Protein AF-A0AAD3CJ55-F1 (afdb_monomer_lite)

InterPro domains:
  IPR002048 EF-hand domain [PF13499] (138-198)
  IPR002048 EF-hand domain [PS50222] (133-168)
  IPR002048 EF-hand domain [PS50222] (170-205)
  IPR002048 EF-hand domain [SM00054] (137-165)
  IPR002048 EF-hand domain [SM00054] (174-202)
  IPR011992 EF-hand domain pair [SSF47473] (48-206)
  IPR018247 EF-Hand 1, calcium-binding site [PS00018] (146-158)
  IPR018247 EF-Hand 1, calcium-binding site [PS00018] (183-195)

pLDDT: mean 71.67, std 19.34, range [27.25, 95.44]

Sequence (280 aa):
MERRRQKRTFRLPPILKNLNLRQSYKFPKKSEAQNSKQHYLEQTSRSEKLRHVIETFGLTDKQVERFHKSFFRCQNQENRTEYSDCITITSIFKAIDEIPSKITIQMLLKSKTGDCICFDEFVVMILSFCLMSKVEILKEAFDYCDEDGSGFIDENEFKVLLHTVNQVPLFPRNFTNALQIADENGDGVIDFDEFKALHRRFPIMLFPIFLLQEKLQAFTLGEQSWVEIGERVERGRTRWRYTQLHGMNPPSQKKLIRRVTKLPRLADHDKVRAIRQGRI

Organism: NCBI:txid426638

Structure (mmCIF, N/CA/C/O backbone):
data_AF-A0AAD3CJ55-F1
#
_entry.id   AF-A0AAD3CJ55-F1
#
loop_
_atom_site.group_PDB
_atom_site.id
_atom_site.type_symbol
_atom_site.label_atom_id
_atom_site.label_alt_id
_atom_site.label_comp_id
_atom_site.label_asym_id
_atom_site.label_entity_id
_atom_site.label_seq_id
_atom_site.pdbx_PDB_ins_code
_atom_site.Cartn_x
_atom_site.Cartn_y
_atom_site.Cartn_z
_atom_site.occupancy
_atom_site.B_iso_or_equiv
_atom_site.auth_seq_id
_atom_site.auth_comp_id
_atom_site.auth_asym_id
_atom_site.auth_atom_id
_atom_site.pdbx_PDB_model_num
ATOM 1 N N . MET A 1 1 ? 2.236 -26.004 27.436 1.00 36.19 1 MET A N 1
ATOM 2 C CA . MET A 1 1 ? 1.409 -25.980 26.208 1.00 36.19 1 MET A CA 1
ATOM 3 C C . MET A 1 1 ? 1.892 -24.835 25.327 1.00 36.19 1 MET A C 1
ATOM 5 O O . MET A 1 1 ? 1.440 -23.707 25.477 1.00 36.19 1 MET A O 1
ATOM 9 N N . GLU A 1 2 ? 2.874 -25.118 24.470 1.00 29.52 2 GLU A N 1
ATOM 10 C CA . GLU A 1 2 ? 3.483 -24.165 23.533 1.00 29.52 2 GLU A CA 1
ATOM 11 C C . GLU A 1 2 ? 2.453 -23.718 22.479 1.00 29.52 2 GLU A C 1
ATOM 13 O O . GLU A 1 2 ? 2.089 -24.482 21.579 1.00 29.52 2 GLU A O 1
ATOM 18 N N . ARG A 1 3 ? 1.958 -22.477 22.563 1.00 32.38 3 ARG A N 1
ATOM 19 C CA . ARG A 1 3 ? 1.135 -21.888 21.497 1.00 32.38 3 ARG A CA 1
ATOM 20 C C . ARG A 1 3 ? 2.047 -21.525 20.327 1.00 32.38 3 ARG A C 1
ATOM 22 O O . ARG A 1 3 ? 2.785 -20.543 20.366 1.00 32.38 3 ARG A O 1
ATOM 29 N N . ARG A 1 4 ? 2.001 -22.350 19.278 1.00 31.53 4 ARG A N 1
ATOM 30 C CA . ARG A 1 4 ? 2.643 -22.096 17.983 1.00 31.53 4 ARG A CA 1
ATOM 31 C C . ARG A 1 4 ? 2.178 -20.736 17.450 1.00 31.53 4 ARG A C 1
ATOM 33 O O . ARG A 1 4 ? 1.055 -20.616 16.972 1.00 31.53 4 ARG A O 1
ATOM 40 N N . ARG A 1 5 ? 3.059 -19.731 17.490 1.00 35.19 5 ARG A N 1
ATOM 41 C CA . ARG A 1 5 ? 2.947 -18.507 16.682 1.00 35.19 5 ARG A CA 1
ATOM 42 C C . ARG A 1 5 ? 2.787 -18.932 15.220 1.00 35.19 5 ARG A C 1
ATOM 44 O O . ARG A 1 5 ? 3.762 -19.348 14.592 1.00 35.19 5 ARG A O 1
ATOM 51 N N . GLN A 1 6 ? 1.572 -18.865 14.675 1.00 31.28 6 GLN A N 1
ATOM 52 C CA . GLN A 1 6 ? 1.388 -18.910 13.228 1.00 31.28 6 GLN A CA 1
ATOM 53 C C . GLN A 1 6 ? 2.135 -17.703 12.667 1.00 31.28 6 GLN A C 1
ATOM 55 O O . GLN A 1 6 ? 1.754 -16.556 12.886 1.00 31.28 6 GLN A O 1
ATOM 60 N N . LYS A 1 7 ? 3.265 -17.963 12.005 1.00 30.27 7 LYS A N 1
ATOM 61 C CA . LYS A 1 7 ? 4.002 -16.950 11.253 1.00 30.27 7 LYS A CA 1
ATOM 62 C C . LYS A 1 7 ? 3.006 -16.328 10.270 1.00 30.27 7 LYS A C 1
ATOM 64 O O . LYS A 1 7 ? 2.537 -17.022 9.367 1.00 30.27 7 LYS A O 1
ATOM 69 N N . ARG A 1 8 ? 2.643 -15.061 10.505 1.00 36.72 8 ARG A N 1
ATOM 70 C CA . ARG A 1 8 ? 1.743 -14.250 9.674 1.00 36.72 8 ARG A CA 1
ATOM 71 C C . ARG A 1 8 ? 2.350 -14.192 8.270 1.00 36.72 8 ARG A C 1
ATOM 73 O O . ARG A 1 8 ? 3.296 -13.454 8.014 1.00 36.72 8 ARG A O 1
ATOM 80 N N . THR A 1 9 ? 1.887 -15.082 7.397 1.00 27.25 9 THR A N 1
ATOM 81 C CA . THR A 1 9 ? 2.384 -15.223 6.031 1.00 27.25 9 THR A CA 1
ATOM 82 C C . THR A 1 9 ? 1.591 -14.291 5.130 1.00 27.25 9 THR A C 1
ATOM 84 O O . THR A 1 9 ? 0.367 -14.348 5.049 1.00 27.25 9 THR A O 1
ATOM 87 N N . PHE A 1 10 ? 2.329 -13.411 4.465 1.00 35.28 10 PHE A N 1
ATOM 88 C CA . PHE A 1 10 ? 1.933 -12.609 3.317 1.00 35.28 10 PHE A CA 1
ATOM 89 C C . PHE A 1 10 ? 0.840 -13.291 2.464 1.00 35.28 10 PHE A C 1
ATOM 91 O O . PHE A 1 10 ? 1.093 -14.323 1.838 1.00 35.28 10 PHE A O 1
ATOM 98 N N . ARG A 1 11 ? -0.375 -12.717 2.385 1.00 36.44 11 ARG A N 1
ATOM 99 C CA . ARG A 1 11 ? -1.391 -13.132 1.390 1.00 36.44 11 ARG A CA 1
ATOM 100 C C . ARG A 1 11 ? -1.102 -12.497 0.040 1.00 36.44 11 ARG A C 1
ATOM 102 O O . ARG A 1 11 ? -1.861 -11.741 -0.549 1.00 36.44 11 ARG A O 1
ATOM 109 N N . LEU A 1 12 ? 0.057 -12.877 -0.436 1.00 36.25 12 LEU A N 1
ATOM 110 C CA . LEU A 1 12 ? 0.481 -12.843 -1.805 1.00 36.25 12 LEU A CA 1
ATOM 111 C C . LEU A 1 12 ? -0.631 -13.537 -2.646 1.00 36.25 12 LEU A C 1
ATOM 113 O O . LEU A 1 12 ? -1.154 -14.569 -2.192 1.00 36.25 12 LEU A O 1
ATOM 117 N N . PRO A 1 13 ? -1.075 -12.997 -3.807 1.00 37.28 13 PRO A N 1
ATOM 118 C CA . PRO A 1 13 ? -1.983 -13.714 -4.706 1.00 37.28 13 PRO A CA 1
ATOM 119 C C . PRO A 1 13 ? -1.516 -15.170 -4.848 1.00 37.28 13 PRO A C 1
ATOM 121 O O . PRO A 1 13 ? -0.304 -15.379 -4.855 1.00 37.28 13 PRO A O 1
ATOM 124 N N . PRO A 1 14 ? -2.398 -16.184 -4.949 1.00 37.38 14 PRO A N 1
ATOM 125 C CA . PRO A 1 14 ? -1.993 -17.596 -4.935 1.00 37.38 14 PRO A CA 1
ATOM 126 C C . PRO A 1 14 ? -0.798 -17.938 -5.848 1.00 37.38 14 PRO A C 1
ATOM 128 O O . PRO A 1 14 ? 0.025 -18.765 -5.482 1.00 37.38 14 PRO A O 1
ATOM 131 N N . ILE A 1 15 ? -0.654 -17.225 -6.971 1.00 37.56 15 ILE A N 1
ATOM 132 C CA . ILE A 1 15 ? 0.455 -17.316 -7.938 1.00 37.56 15 ILE A CA 1
ATOM 133 C C . ILE A 1 15 ? 1.839 -16.928 -7.387 1.00 37.56 15 ILE A C 1
ATOM 135 O O . ILE A 1 15 ? 2.863 -17.377 -7.892 1.00 37.56 15 ILE A O 1
ATOM 139 N N . LEU A 1 16 ? 1.899 -16.082 -6.370 1.00 37.75 16 LEU A N 1
ATOM 140 C CA . LEU A 1 16 ? 3.147 -15.561 -5.830 1.00 37.75 16 LEU A CA 1
ATOM 141 C C . LEU A 1 16 ? 3.515 -16.244 -4.492 1.00 37.75 16 LEU A C 1
ATOM 143 O O . LEU A 1 16 ? 4.659 -16.141 -4.062 1.00 37.75 16 LEU A O 1
ATOM 147 N N . LYS A 1 17 ? 2.600 -17.015 -3.869 1.00 40.16 17 LYS A N 1
ATOM 148 C CA . LYS A 1 17 ? 2.768 -17.674 -2.548 1.00 40.16 17 LYS A CA 1
ATOM 149 C C . LYS A 1 17 ? 4.002 -18.587 -2.403 1.00 40.16 17 LYS A C 1
ATOM 151 O O . LYS A 1 17 ? 4.366 -18.899 -1.275 1.00 40.16 17 LYS A O 1
ATOM 156 N N . ASN A 1 18 ? 4.657 -18.966 -3.503 1.00 37.19 18 ASN A N 1
ATOM 157 C CA . ASN A 1 18 ? 5.812 -19.872 -3.536 1.00 37.19 18 ASN A CA 1
ATOM 158 C C . ASN A 1 18 ? 7.153 -19.191 -3.885 1.00 37.19 18 ASN A C 1
ATOM 160 O O . ASN A 1 18 ? 8.084 -19.861 -4.322 1.00 37.19 18 ASN A O 1
ATOM 164 N N . LEU A 1 19 ? 7.295 -17.874 -3.704 1.00 43.25 19 LEU A N 1
ATOM 165 C CA . LEU A 1 19 ? 8.563 -17.174 -3.959 1.00 43.25 19 LEU A CA 1
ATOM 166 C C . LEU A 1 19 ? 9.569 -17.356 -2.807 1.00 43.25 19 LEU A C 1
ATOM 168 O O . LEU A 1 19 ? 9.848 -16.430 -2.051 1.00 43.25 19 LEU A O 1
ATOM 172 N N . ASN A 1 20 ? 10.125 -18.562 -2.688 1.00 41.12 20 ASN A N 1
ATOM 173 C CA . ASN A 1 20 ? 11.239 -18.883 -1.794 1.00 41.12 20 ASN A CA 1
ATOM 174 C C . ASN A 1 20 ? 12.531 -19.026 -2.626 1.00 41.12 20 ASN A C 1
ATOM 176 O O . ASN A 1 20 ? 13.095 -20.112 -2.740 1.00 41.12 20 ASN A O 1
ATOM 180 N N . LEU A 1 21 ? 12.950 -17.943 -3.293 1.00 47.16 21 LEU A N 1
ATOM 181 C CA . LEU A 1 21 ? 14.006 -17.975 -4.315 1.00 47.16 21 LEU A CA 1
ATOM 182 C C . LEU A 1 21 ? 15.279 -17.267 -3.837 1.00 47.16 21 LEU A C 1
ATOM 184 O O . LEU A 1 21 ? 15.238 -16.152 -3.322 1.00 47.16 21 LEU A O 1
ATOM 188 N N . ARG A 1 22 ? 16.413 -17.960 -3.990 1.00 40.47 22 ARG A N 1
ATOM 189 C CA . ARG A 1 22 ? 17.681 -17.724 -3.274 1.00 40.47 22 ARG A CA 1
ATOM 190 C C . ARG A 1 22 ? 18.635 -16.712 -3.932 1.00 40.47 22 ARG A C 1
ATOM 192 O O . ARG A 1 22 ? 19.753 -16.564 -3.447 1.00 40.47 22 ARG A O 1
ATOM 199 N N . GLN A 1 23 ? 18.249 -16.027 -5.013 1.00 42.25 23 GLN A N 1
ATOM 200 C CA . GLN A 1 23 ? 19.137 -15.090 -5.724 1.00 42.25 23 GLN A CA 1
ATOM 201 C C . GLN A 1 23 ? 18.512 -13.695 -5.891 1.00 42.25 23 GLN A C 1
ATOM 203 O O . GLN A 1 23 ? 17.556 -13.506 -6.647 1.00 42.25 23 GLN A O 1
ATOM 208 N N . SER A 1 24 ? 19.080 -12.720 -5.175 1.00 46.00 24 SER A N 1
ATOM 209 C CA . SER A 1 24 ? 18.695 -11.302 -5.204 1.00 46.00 24 SER A CA 1
ATOM 210 C C . SER A 1 24 ? 19.393 -10.542 -6.336 1.00 46.00 24 SER A C 1
ATOM 212 O O . SER A 1 24 ? 20.532 -10.851 -6.691 1.00 46.00 24 SER A O 1
ATOM 214 N N . TYR A 1 25 ? 18.718 -9.529 -6.884 1.00 44.44 25 TYR A N 1
ATOM 215 C CA . TYR A 1 25 ? 19.250 -8.652 -7.933 1.00 44.44 25 TYR A CA 1
ATOM 216 C C . TYR A 1 25 ? 20.441 -7.816 -7.416 1.00 44.44 25 TYR A C 1
ATOM 218 O O . TYR A 1 25 ? 20.349 -7.246 -6.329 1.00 44.44 25 TYR A O 1
ATOM 226 N N . LYS A 1 26 ? 21.533 -7.713 -8.191 1.00 48.66 26 LYS A N 1
ATOM 227 C CA . LYS A 1 26 ? 22.732 -6.910 -7.862 1.00 48.66 26 LYS A CA 1
ATOM 228 C C . LYS A 1 26 ? 22.933 -5.782 -8.874 1.00 48.66 26 LYS A C 1
ATOM 230 O O . LYS A 1 26 ? 22.740 -5.993 -10.070 1.00 48.66 26 LYS A O 1
ATOM 235 N N . PHE A 1 27 ? 23.336 -4.598 -8.423 1.00 42.25 27 PHE A N 1
ATOM 236 C CA . PHE A 1 27 ? 23.539 -3.443 -9.301 1.00 42.25 27 PHE A CA 1
ATOM 237 C C . PHE A 1 27 ? 25.016 -3.280 -9.733 1.00 42.25 27 PHE A C 1
ATOM 239 O O . PHE A 1 27 ? 25.910 -3.820 -9.085 1.00 42.25 27 PHE A O 1
ATOM 246 N N . PRO A 1 28 ? 25.303 -2.578 -10.853 1.00 40.66 28 PRO A N 1
ATOM 247 C CA . PRO A 1 28 ? 26.671 -2.270 -11.282 1.00 40.66 28 PRO A CA 1
ATOM 248 C C . PRO A 1 28 ? 27.274 -1.109 -10.490 1.00 40.66 28 PRO A C 1
ATOM 250 O O . PRO A 1 28 ? 26.568 -0.185 -10.088 1.00 40.66 28 PRO A O 1
ATOM 253 N N . LYS A 1 29 ? 28.607 -1.073 -10.373 1.00 43.66 29 LYS A N 1
ATOM 254 C CA . LYS A 1 29 ? 29.323 0.085 -9.811 1.00 43.66 29 LYS A CA 1
ATOM 255 C C . LYS A 1 29 ? 29.131 1.328 -10.696 1.00 43.66 29 LYS A C 1
ATOM 257 O O . LYS A 1 29 ? 29.007 1.226 -11.914 1.00 43.66 29 LYS A O 1
ATOM 262 N N . LYS A 1 30 ? 29.188 2.528 -10.094 1.00 43.78 30 LYS A N 1
ATOM 263 C CA . LYS A 1 30 ? 29.020 3.844 -10.766 1.00 43.78 30 LYS A CA 1
ATOM 264 C C . LYS A 1 30 ? 29.837 4.017 -12.064 1.00 43.78 30 LYS A C 1
ATOM 266 O O . LYS A 1 30 ? 29.384 4.727 -12.956 1.00 43.78 30 LYS A O 1
ATOM 271 N N . SER A 1 31 ? 31.003 3.378 -12.184 1.00 41.47 31 SER A N 1
ATOM 272 C CA . SER A 1 31 ? 31.889 3.435 -13.360 1.00 41.47 31 SER A CA 1
ATOM 273 C C . SER A 1 31 ? 31.413 2.616 -14.571 1.00 41.47 31 SER A C 1
ATOM 275 O O . SER A 1 31 ? 31.901 2.841 -15.670 1.00 41.47 31 SER A O 1
ATOM 277 N N . GLU A 1 32 ? 30.458 1.697 -14.401 1.00 43.41 32 GLU A N 1
ATOM 278 C CA . GLU A 1 32 ? 29.922 0.812 -15.457 1.00 43.41 32 GLU A CA 1
ATOM 279 C C . GLU A 1 32 ? 28.544 1.279 -15.976 1.00 43.41 32 GLU A C 1
ATOM 281 O O . GLU A 1 32 ? 27.970 0.706 -16.903 1.00 43.41 32 GLU A O 1
ATOM 286 N N . ALA A 1 33 ? 28.014 2.375 -15.419 1.00 44.59 33 ALA A N 1
ATOM 287 C CA . ALA A 1 33 ? 26.699 2.936 -15.741 1.00 44.59 33 ALA A CA 1
ATOM 288 C C . ALA A 1 33 ? 26.553 3.432 -17.199 1.00 44.59 33 ALA A C 1
ATOM 290 O O . ALA A 1 33 ? 25.440 3.737 -17.636 1.00 44.59 33 ALA A O 1
ATOM 291 N N . GLN A 1 34 ? 27.647 3.483 -17.969 1.00 40.09 34 GLN A N 1
ATOM 292 C CA . GLN A 1 34 ? 27.662 3.909 -19.373 1.00 40.09 34 GLN A CA 1
ATOM 293 C C . GLN A 1 34 ? 26.976 2.914 -20.331 1.00 40.09 34 GLN A C 1
ATOM 295 O O . GLN A 1 34 ? 26.583 3.325 -21.417 1.00 40.09 34 GLN A O 1
ATOM 300 N N . ASN A 1 35 ? 26.706 1.668 -19.909 1.00 48.16 35 ASN A N 1
ATOM 301 C CA . ASN A 1 35 ? 25.870 0.701 -20.645 1.00 48.16 35 ASN A CA 1
ATOM 302 C C . ASN A 1 35 ? 24.666 0.206 -19.815 1.00 48.16 35 ASN A C 1
ATOM 304 O O . ASN A 1 35 ? 24.320 -0.977 -19.796 1.00 48.16 35 ASN A O 1
ATOM 308 N N . SER A 1 36 ? 24.002 1.144 -19.127 1.00 55.41 36 SER A N 1
ATOM 309 C CA . SER A 1 36 ? 22.910 0.888 -18.171 1.00 55.41 36 SER A CA 1
ATOM 310 C C . SER A 1 36 ? 21.841 -0.100 -18.653 1.00 55.41 36 SER A C 1
ATOM 312 O O . SER A 1 36 ? 21.380 -0.916 -17.858 1.00 55.41 36 SER A O 1
ATOM 314 N N . LYS A 1 37 ? 21.478 -0.078 -19.946 1.00 54.97 37 LYS A N 1
ATOM 315 C CA . LYS A 1 37 ? 20.425 -0.938 -20.504 1.00 54.97 37 LYS A CA 1
ATOM 316 C C . LYS A 1 37 ? 20.776 -2.422 -20.527 1.00 54.97 37 LYS A C 1
ATOM 318 O O . LYS A 1 37 ? 19.959 -3.256 -20.153 1.00 54.97 37 LYS A O 1
ATOM 323 N N . GLN A 1 38 ? 21.980 -2.749 -20.976 1.00 56.47 38 GLN A N 1
ATOM 324 C CA . GLN A 1 38 ? 22.407 -4.135 -21.148 1.00 56.47 38 GLN A CA 1
ATOM 325 C C . GLN A 1 38 ? 22.657 -4.797 -19.787 1.00 56.47 38 GLN A C 1
ATOM 327 O O . GLN A 1 38 ? 22.246 -5.934 -19.572 1.00 56.47 38 GLN A O 1
ATOM 332 N N . HIS A 1 39 ? 23.204 -4.033 -18.834 1.00 60.19 39 HIS A N 1
ATOM 333 C CA . HIS A 1 39 ? 23.460 -4.505 -17.475 1.00 60.19 39 HIS A CA 1
ATOM 334 C C . HIS A 1 39 ? 22.180 -4.829 -16.696 1.00 60.19 39 HIS A C 1
ATOM 336 O O . HIS A 1 39 ? 22.109 -5.877 -16.057 1.00 60.19 39 HIS A O 1
ATOM 342 N N . TYR A 1 40 ? 21.143 -3.977 -16.742 1.00 61.75 40 TYR A N 1
ATOM 343 C CA . TYR A 1 40 ? 19.909 -4.300 -16.015 1.00 61.75 40 TYR A CA 1
ATOM 344 C C . TYR A 1 40 ? 19.179 -5.492 -16.640 1.00 61.75 40 TYR A C 1
ATOM 346 O O . TYR A 1 40 ? 18.671 -6.327 -15.903 1.00 61.75 40 TYR A O 1
ATOM 354 N N . LEU A 1 41 ? 19.165 -5.623 -17.973 1.00 61.91 41 LEU A N 1
ATOM 355 C CA . LEU A 1 41 ? 18.557 -6.777 -18.648 1.00 61.91 41 LEU A CA 1
ATOM 356 C C . LEU A 1 41 ? 19.256 -8.087 -18.247 1.00 61.91 41 LEU A C 1
ATOM 358 O O . LEU A 1 41 ? 18.593 -9.097 -18.007 1.00 61.91 41 LEU A O 1
ATOM 362 N N . GLU A 1 42 ? 20.581 -8.054 -18.102 1.00 65.00 42 GLU A N 1
ATOM 363 C CA . GLU A 1 42 ? 21.386 -9.185 -17.635 1.00 65.00 42 GLU A CA 1
ATOM 364 C C . GLU A 1 42 ? 21.136 -9.525 -16.153 1.00 65.00 42 GLU A C 1
ATOM 366 O O . GLU A 1 42 ? 21.090 -10.691 -15.770 1.00 65.00 42 GLU A O 1
ATOM 371 N N . GLN A 1 43 ? 20.926 -8.531 -15.292 1.00 63.06 43 GLN A N 1
ATOM 372 C CA . GLN A 1 43 ? 20.604 -8.769 -13.878 1.00 63.06 43 GLN A CA 1
ATOM 373 C C . GLN A 1 43 ? 19.137 -9.186 -13.679 1.00 63.06 43 GLN A C 1
ATOM 375 O O . GLN A 1 43 ? 18.827 -10.015 -12.820 1.00 63.06 43 GLN A O 1
ATOM 380 N N . THR A 1 44 ? 18.223 -8.681 -14.512 1.00 65.56 44 THR A N 1
ATOM 381 C CA . THR A 1 44 ? 16.823 -9.117 -14.556 1.00 65.56 44 THR A CA 1
ATOM 382 C C . THR A 1 44 ? 16.717 -10.574 -14.990 1.00 65.56 44 THR A C 1
ATOM 384 O O . THR A 1 44 ? 15.947 -11.319 -14.389 1.00 65.56 44 THR A O 1
ATOM 387 N N . SER A 1 45 ? 17.516 -11.015 -15.967 1.00 62.31 45 SER A N 1
ATOM 388 C CA . SER A 1 45 ? 17.520 -12.415 -16.408 1.00 62.31 45 SER A CA 1
ATOM 389 C C . SER A 1 45 ? 18.093 -13.380 -15.359 1.00 62.31 45 SER A C 1
ATOM 391 O O . SER A 1 45 ? 17.686 -14.544 -15.319 1.00 62.31 45 SER A O 1
ATOM 393 N N . ARG A 1 46 ? 18.974 -12.896 -14.471 1.00 66.81 46 ARG A N 1
ATOM 394 C CA . ARG A 1 46 ? 19.542 -13.653 -13.340 1.00 66.81 46 ARG A CA 1
ATOM 395 C C . ARG A 1 46 ? 18.599 -13.785 -12.142 1.00 66.81 46 ARG A C 1
ATOM 397 O O . ARG A 1 46 ? 18.659 -14.786 -11.436 1.00 66.81 46 ARG A O 1
ATOM 404 N N . SER A 1 47 ? 17.726 -12.807 -11.894 1.00 76.19 47 SER A N 1
ATOM 405 C CA . SER A 1 47 ? 16.782 -12.873 -10.772 1.00 76.19 47 SER A CA 1
ATOM 406 C C . SER A 1 47 ? 15.550 -13.706 -11.132 1.00 76.19 47 SER A C 1
ATOM 408 O O . SER A 1 47 ? 14.601 -13.222 -11.748 1.00 76.19 47 SER A O 1
ATOM 410 N N . GLU A 1 48 ? 15.530 -14.961 -10.686 1.00 76.19 48 GLU A N 1
ATOM 411 C CA . GLU A 1 48 ? 14.386 -15.869 -10.858 1.00 76.19 48 GLU A CA 1
ATOM 412 C C . GLU A 1 48 ? 13.088 -15.278 -10.277 1.00 76.19 48 GLU A C 1
ATOM 414 O O . GLU A 1 48 ? 12.026 -15.340 -10.897 1.00 76.19 48 GLU A O 1
ATOM 419 N N . LYS A 1 49 ? 13.189 -14.598 -9.127 1.00 76.81 49 LYS A N 1
ATOM 420 C CA . LYS A 1 49 ? 12.067 -13.890 -8.498 1.00 76.81 49 LYS A CA 1
ATOM 421 C C . LYS A 1 49 ? 11.519 -12.777 -9.385 1.00 76.81 49 LYS A C 1
ATOM 423 O O . LYS A 1 49 ? 10.305 -12.685 -9.551 1.00 76.81 49 LYS A O 1
ATOM 428 N N . LEU A 1 50 ? 12.384 -11.945 -9.966 1.00 80.19 50 LEU A N 1
ATOM 429 C CA . LEU A 1 50 ? 11.941 -10.865 -10.844 1.00 80.19 50 LEU A CA 1
ATOM 430 C C . LEU A 1 50 ? 11.338 -11.410 -12.145 1.00 80.19 50 LEU A C 1
ATOM 432 O O . LEU A 1 50 ? 10.326 -10.884 -12.597 1.00 80.19 50 LEU A O 1
ATOM 436 N N . ARG A 1 51 ? 11.892 -12.493 -12.704 1.00 82.69 51 ARG A N 1
ATOM 437 C CA . ARG A 1 51 ? 11.324 -13.172 -13.880 1.00 82.69 51 ARG A CA 1
ATOM 438 C C . ARG A 1 51 ? 9.919 -13.694 -13.617 1.00 82.69 51 ARG A C 1
ATOM 440 O O . ARG A 1 51 ? 9.005 -13.353 -14.361 1.00 82.69 51 ARG A O 1
ATOM 447 N N . HIS A 1 52 ? 9.727 -14.419 -12.515 1.00 81.50 52 HIS A N 1
ATOM 448 C CA . HIS A 1 52 ? 8.406 -14.916 -12.123 1.00 81.50 52 HIS A CA 1
ATOM 449 C C . HIS A 1 52 ? 7.394 -13.777 -11.957 1.00 81.50 52 HIS A C 1
ATOM 451 O O . HIS A 1 52 ? 6.242 -13.894 -12.366 1.00 81.50 52 HIS A O 1
ATOM 457 N N . VAL A 1 53 ? 7.822 -12.644 -11.392 1.00 82.94 53 VAL A N 1
ATOM 458 C CA . VAL A 1 53 ? 6.990 -11.439 -11.243 1.00 82.94 53 VAL A CA 1
ATOM 459 C C . VAL A 1 53 ? 6.651 -10.822 -12.604 1.00 82.94 53 VAL A C 1
ATOM 461 O O . VAL A 1 53 ? 5.485 -10.518 -12.858 1.00 82.94 53 VAL A O 1
ATOM 464 N N . ILE A 1 54 ? 7.630 -10.667 -13.496 1.00 86.31 54 ILE A N 1
ATOM 465 C CA . ILE A 1 54 ? 7.425 -10.139 -14.853 1.00 86.31 54 ILE A CA 1
ATOM 466 C C . ILE A 1 54 ? 6.424 -11.005 -15.621 1.00 86.31 54 ILE A C 1
ATOM 468 O O . ILE A 1 54 ? 5.476 -10.466 -16.191 1.00 86.31 54 ILE A O 1
ATOM 472 N N . GLU A 1 55 ? 6.589 -12.326 -15.584 1.00 84.00 55 GLU A N 1
ATOM 473 C CA . GLU A 1 55 ? 5.699 -13.284 -16.245 1.00 84.00 55 GLU A CA 1
ATOM 474 C C . GLU A 1 55 ? 4.293 -13.260 -15.627 1.00 84.00 55 GLU A C 1
ATOM 476 O O . GLU A 1 55 ? 3.300 -13.129 -16.343 1.00 84.00 55 GLU A O 1
ATOM 481 N N . THR A 1 56 ? 4.202 -13.280 -14.294 1.00 80.31 56 THR A N 1
ATOM 482 C CA . THR A 1 56 ? 2.935 -13.242 -13.544 1.00 80.31 56 THR A CA 1
ATOM 483 C C . THR A 1 56 ? 2.086 -12.017 -13.884 1.00 80.31 56 THR A C 1
ATOM 485 O O . THR A 1 56 ? 0.874 -12.128 -14.081 1.00 80.31 56 THR A O 1
ATOM 488 N N . PHE A 1 57 ? 2.700 -10.833 -13.912 1.00 81.31 57 PHE A N 1
ATOM 489 C CA . PHE A 1 57 ? 1.985 -9.574 -14.138 1.00 81.31 57 PHE A CA 1
ATOM 490 C C . PHE A 1 57 ? 1.974 -9.148 -15.617 1.00 81.31 57 PHE A C 1
ATOM 492 O O . PHE A 1 57 ? 1.290 -8.183 -15.984 1.00 81.31 57 PHE A O 1
ATOM 499 N N . GLY A 1 58 ? 2.688 -9.871 -16.487 1.00 83.94 58 GLY A N 1
ATOM 500 C CA . GLY A 1 58 ? 2.861 -9.539 -17.900 1.00 83.94 58 GLY A CA 1
ATOM 501 C C . GLY A 1 58 ? 3.528 -8.178 -18.092 1.00 83.94 58 GLY A C 1
ATOM 502 O O . GLY A 1 58 ? 3.017 -7.342 -18.844 1.00 83.94 58 GLY A O 1
ATOM 503 N N . LEU A 1 59 ? 4.598 -7.907 -17.342 1.00 88.88 59 LEU A N 1
ATOM 504 C CA . LEU A 1 59 ? 5.317 -6.638 -17.439 1.00 88.88 59 LEU A CA 1
ATOM 505 C C . LEU A 1 59 ? 6.114 -6.579 -18.742 1.00 88.88 59 LEU A C 1
ATOM 507 O O . LEU A 1 59 ? 6.775 -7.536 -19.128 1.00 88.88 59 LEU A O 1
ATOM 511 N N . THR A 1 60 ? 6.066 -5.431 -19.407 1.00 90.50 60 THR A N 1
ATOM 512 C CA . THR A 1 60 ? 6.891 -5.166 -20.594 1.00 90.50 60 THR A CA 1
ATOM 513 C C . THR A 1 60 ? 8.280 -4.678 -20.190 1.00 90.50 60 THR A C 1
ATOM 515 O O . THR A 1 60 ? 8.434 -4.047 -19.142 1.00 90.50 60 THR A O 1
ATOM 518 N N . ASP A 1 61 ? 9.275 -4.843 -21.062 1.00 87.06 61 ASP A N 1
ATOM 519 C CA . ASP A 1 61 ? 10.634 -4.328 -20.830 1.00 87.06 61 ASP A CA 1
ATOM 520 C C . ASP A 1 61 ? 10.643 -2.826 -20.514 1.00 87.06 61 ASP A C 1
ATOM 522 O O . ASP A 1 61 ? 11.358 -2.368 -19.626 1.00 87.06 61 ASP A O 1
ATOM 526 N N . LYS A 1 62 ? 9.771 -2.051 -21.176 1.00 89.56 62 LYS A N 1
ATOM 527 C CA . LYS A 1 62 ? 9.599 -0.616 -20.902 1.00 89.56 62 LYS A CA 1
ATOM 528 C C . LYS A 1 62 ? 9.117 -0.352 -19.473 1.00 89.56 62 LYS A C 1
ATOM 530 O O . LYS A 1 62 ? 9.537 0.626 -18.859 1.00 89.56 62 LYS A O 1
ATOM 535 N N . GLN A 1 63 ? 8.229 -1.188 -18.935 1.00 92.19 63 GLN A N 1
ATOM 536 C CA . GLN A 1 63 ? 7.747 -1.064 -17.555 1.00 92.19 63 GLN A CA 1
ATOM 537 C C . GLN A 1 63 ? 8.838 -1.453 -16.550 1.00 92.19 63 GLN A C 1
ATOM 539 O O . GLN A 1 63 ? 9.015 -0.757 -15.551 1.00 92.19 63 GLN A O 1
ATOM 544 N N . VAL A 1 64 ? 9.619 -2.498 -16.837 1.00 90.31 64 VAL A N 1
ATOM 545 C CA . VAL A 1 64 ? 10.772 -2.890 -16.008 1.00 90.31 64 VAL A CA 1
ATOM 546 C C . VAL A 1 64 ? 11.828 -1.780 -15.982 1.00 90.31 64 VAL A C 1
ATOM 548 O O . VAL A 1 64 ? 12.291 -1.393 -14.908 1.00 90.31 64 VAL A O 1
ATOM 551 N N . GLU A 1 65 ? 12.135 -1.176 -17.133 1.00 86.75 65 GLU A N 1
ATOM 552 C CA . GLU A 1 65 ? 13.050 -0.033 -17.226 1.00 86.75 65 GLU A CA 1
ATOM 553 C C . GLU A 1 65 ? 12.554 1.165 -16.398 1.00 86.75 65 GLU A C 1
ATOM 555 O O . GLU A 1 65 ? 13.341 1.848 -15.738 1.00 86.75 65 GLU A O 1
ATOM 560 N N . ARG A 1 66 ? 11.239 1.422 -16.388 1.00 91.88 66 ARG A N 1
ATOM 561 C CA . ARG A 1 66 ? 10.650 2.479 -15.554 1.00 91.88 66 ARG A CA 1
ATOM 562 C C . ARG A 1 66 ? 10.803 2.194 -14.064 1.00 91.88 66 ARG A C 1
ATOM 564 O O . ARG A 1 66 ? 11.211 3.098 -13.341 1.00 91.88 66 ARG A O 1
ATOM 571 N N . PHE A 1 67 ? 10.559 0.963 -13.611 1.00 93.38 67 PHE A N 1
ATOM 572 C CA . PHE A 1 67 ? 10.837 0.587 -12.222 1.00 93.38 67 PHE A CA 1
ATOM 573 C C . PHE A 1 67 ? 12.306 0.793 -11.859 1.00 93.38 67 PHE A C 1
ATOM 575 O O . PHE A 1 67 ? 12.589 1.333 -10.792 1.00 93.38 67 PHE A O 1
ATOM 582 N N . HIS A 1 68 ? 13.231 0.421 -12.746 1.00 89.00 68 HIS A N 1
ATOM 583 C CA . HIS A 1 68 ? 14.662 0.623 -12.527 1.00 89.00 68 HIS A CA 1
ATOM 584 C C . HIS A 1 68 ? 15.006 2.111 -12.373 1.00 89.00 68 HIS A C 1
ATOM 586 O O . HIS A 1 68 ? 15.710 2.498 -11.443 1.00 89.00 68 HIS A O 1
ATOM 592 N N . LYS A 1 69 ? 14.459 2.976 -13.239 1.00 89.69 69 LYS A N 1
ATOM 593 C CA . LYS A 1 69 ? 14.625 4.436 -13.125 1.00 89.69 69 LYS A CA 1
ATOM 594 C C . LYS A 1 69 ? 14.079 4.973 -11.801 1.00 89.69 69 LYS A C 1
ATOM 596 O O . LYS A 1 69 ? 14.729 5.812 -11.181 1.00 89.69 69 LYS A O 1
ATOM 601 N N . SER A 1 70 ? 12.919 4.499 -11.355 1.00 93.12 70 SER A N 1
ATOM 602 C CA . SER A 1 70 ? 12.335 4.895 -10.068 1.00 93.12 70 SER A CA 1
ATOM 603 C C . SER A 1 70 ? 13.175 4.420 -8.882 1.00 93.12 70 SER A C 1
ATOM 605 O O . SER A 1 70 ? 13.424 5.204 -7.973 1.00 93.12 70 SER A O 1
ATOM 607 N N . PHE A 1 71 ? 13.685 3.188 -8.916 1.00 90.50 71 PHE A N 1
ATOM 608 C CA . PHE A 1 71 ? 14.591 2.667 -7.889 1.00 90.50 71 PHE A CA 1
ATOM 609 C C . PHE A 1 71 ? 15.881 3.491 -7.804 1.00 90.50 71 PHE A C 1
ATOM 611 O O . PHE A 1 71 ? 16.284 3.905 -6.720 1.00 90.50 71 PHE A O 1
ATOM 618 N N . PHE A 1 72 ? 16.478 3.817 -8.953 1.00 86.06 72 PHE A N 1
ATOM 619 C CA . PHE A 1 72 ? 17.672 4.660 -9.022 1.00 86.06 72 PHE A CA 1
ATOM 620 C C . PHE A 1 72 ? 17.428 6.072 -8.474 1.00 86.06 72 PHE A C 1
ATOM 622 O O . PHE A 1 72 ? 18.278 6.646 -7.796 1.00 86.06 72 PHE A O 1
ATOM 629 N N . ARG A 1 73 ? 16.237 6.636 -8.711 1.00 89.00 73 ARG A N 1
ATOM 630 C CA . ARG A 1 73 ? 15.839 7.908 -8.092 1.00 89.00 73 ARG A CA 1
ATOM 631 C C . ARG A 1 73 ? 15.777 7.811 -6.571 1.00 89.00 73 ARG A C 1
ATOM 633 O O . ARG A 1 73 ? 16.228 8.749 -5.924 1.00 89.00 73 ARG A O 1
ATOM 640 N N . CYS A 1 74 ? 15.275 6.707 -6.015 1.00 90.12 74 CYS A N 1
ATOM 641 C CA . CYS A 1 74 ? 15.297 6.469 -4.569 1.00 90.12 74 CYS A CA 1
ATOM 642 C C . CYS A 1 74 ? 16.734 6.354 -4.040 1.00 90.12 74 CYS A C 1
ATOM 644 O O . CYS A 1 74 ? 17.054 6.995 -3.046 1.00 90.12 74 CYS A O 1
ATOM 646 N N . GLN A 1 75 ? 17.624 5.627 -4.726 1.00 85.44 75 GLN A N 1
ATOM 647 C CA . GLN A 1 75 ? 19.041 5.523 -4.331 1.00 85.44 75 GLN A CA 1
ATOM 648 C C . GLN A 1 75 ? 19.701 6.903 -4.193 1.00 85.44 75 GLN A C 1
ATOM 650 O O . GLN A 1 75 ? 20.416 7.156 -3.228 1.00 85.44 75 GLN A O 1
ATOM 655 N N . ASN A 1 76 ? 19.400 7.827 -5.110 1.00 83.31 76 ASN A N 1
ATOM 656 C CA . ASN A 1 76 ? 19.952 9.184 -5.089 1.00 83.31 76 ASN A CA 1
ATOM 657 C C . ASN A 1 76 ? 19.377 10.094 -3.984 1.00 83.31 76 ASN A C 1
ATOM 659 O O . ASN A 1 76 ? 19.840 11.222 -3.846 1.00 83.31 76 ASN A O 1
ATOM 663 N N . GLN A 1 77 ? 18.385 9.643 -3.207 1.00 81.88 77 GLN A N 1
ATOM 664 C CA . GLN A 1 77 ? 17.899 10.366 -2.019 1.00 81.88 77 GLN A CA 1
ATOM 665 C C . GLN A 1 77 ? 18.700 10.039 -0.754 1.00 81.88 77 GLN A C 1
ATOM 667 O O . GLN A 1 77 ? 18.480 10.641 0.304 1.00 81.88 77 GLN A O 1
ATOM 672 N N . GLU A 1 78 ? 19.582 9.043 -0.819 1.00 70.56 78 GLU A N 1
ATOM 673 C CA . GLU A 1 78 ? 20.421 8.667 0.306 1.00 70.56 78 GLU A CA 1
ATOM 674 C C . GLU A 1 78 ? 21.709 9.491 0.274 1.00 70.56 78 GLU A C 1
ATOM 676 O O . GLU A 1 78 ? 22.424 9.508 -0.724 1.00 70.56 78 GLU A O 1
ATOM 681 N N . ASN A 1 79 ? 22.030 10.157 1.388 1.00 64.06 79 ASN A N 1
ATOM 682 C CA . ASN A 1 79 ? 23.303 10.861 1.581 1.00 64.06 79 ASN A CA 1
ATOM 683 C C . ASN A 1 79 ? 24.444 9.850 1.804 1.00 64.06 79 ASN A C 1
ATOM 685 O O . ASN A 1 79 ? 25.144 9.908 2.813 1.00 64.06 79 ASN A O 1
ATOM 689 N N . ARG A 1 80 ? 24.588 8.863 0.915 1.00 61.12 80 ARG A N 1
ATOM 690 C CA . ARG A 1 80 ? 25.651 7.859 0.984 1.00 61.12 80 ARG A CA 1
ATOM 691 C C . ARG A 1 80 ? 26.786 8.240 0.049 1.00 61.12 80 ARG A C 1
ATOM 693 O O . ARG A 1 80 ? 26.581 8.558 -1.120 1.00 61.12 80 ARG A O 1
ATOM 700 N N . THR A 1 81 ? 27.996 8.179 0.589 1.00 55.91 81 THR A N 1
ATOM 701 C CA . THR A 1 81 ? 29.255 8.353 -0.143 1.00 55.91 81 THR A CA 1
ATOM 702 C C . THR A 1 81 ? 29.540 7.171 -1.071 1.00 55.91 81 THR A C 1
ATOM 704 O O . THR A 1 81 ? 30.178 7.344 -2.109 1.00 55.91 81 THR A O 1
ATOM 707 N N . GLU A 1 82 ? 29.011 5.990 -0.744 1.00 58.59 82 GLU A N 1
ATOM 708 C CA . GLU A 1 82 ? 29.201 4.750 -1.494 1.00 58.59 82 GLU A CA 1
ATOM 709 C C . GLU A 1 82 ? 27.927 4.286 -2.205 1.00 58.59 82 GLU A C 1
ATOM 711 O O . GLU A 1 82 ? 26.805 4.443 -1.718 1.00 58.59 82 GLU A O 1
ATOM 716 N N . TYR A 1 83 ? 28.121 3.695 -3.384 1.00 56.78 83 TYR A N 1
ATOM 717 C CA . TYR A 1 83 ? 27.057 3.072 -4.161 1.00 56.78 83 TYR A CA 1
ATOM 718 C C . TYR A 1 83 ? 26.511 1.844 -3.420 1.00 56.78 83 TYR A C 1
ATOM 720 O O . TYR A 1 83 ? 27.285 0.974 -3.027 1.00 56.78 83 TYR A O 1
ATOM 728 N N . SER A 1 84 ? 25.189 1.768 -3.243 1.00 68.31 84 SER A N 1
ATOM 729 C CA . SER A 1 84 ? 24.522 0.663 -2.552 1.00 68.31 84 SER A CA 1
ATOM 730 C C . SER A 1 84 ? 23.508 -0.019 -3.464 1.00 68.31 84 SER A C 1
ATOM 732 O O . SER A 1 84 ? 22.687 0.652 -4.084 1.00 68.31 84 SER A O 1
ATOM 734 N N . ASP A 1 85 ? 23.530 -1.351 -3.505 1.00 74.50 85 ASP A N 1
ATOM 735 C CA . ASP A 1 85 ? 22.611 -2.181 -4.302 1.00 74.50 85 ASP A CA 1
ATOM 736 C C . ASP A 1 85 ? 21.181 -2.237 -3.725 1.00 74.50 85 ASP A C 1
ATOM 738 O O . ASP A 1 85 ? 20.293 -2.889 -4.282 1.00 74.50 85 ASP A O 1
ATOM 742 N N . CYS A 1 86 ? 20.945 -1.567 -2.597 1.00 83.94 86 CYS A N 1
ATOM 743 C CA . CYS A 1 86 ? 19.659 -1.493 -1.926 1.00 83.94 86 CYS A CA 1
ATOM 744 C C . CYS A 1 86 ? 19.249 -0.044 -1.643 1.00 83.94 86 CYS A C 1
ATOM 746 O O . CYS A 1 86 ? 20.058 0.883 -1.662 1.00 83.94 86 CYS A O 1
ATOM 748 N N . ILE A 1 87 ? 17.959 0.129 -1.373 1.00 88.81 87 ILE A N 1
ATOM 749 C CA . ILE A 1 87 ? 17.374 1.369 -0.867 1.00 88.81 87 ILE A CA 1
ATOM 750 C C . ILE A 1 87 ? 16.723 1.121 0.487 1.00 88.81 87 ILE A C 1
ATOM 752 O O . ILE A 1 87 ? 16.411 -0.012 0.845 1.00 88.81 87 ILE A O 1
ATOM 756 N N . THR A 1 88 ? 16.479 2.191 1.222 1.00 90.94 88 THR A N 1
ATOM 757 C CA . THR A 1 88 ? 15.685 2.192 2.450 1.00 90.94 88 THR A CA 1
ATOM 758 C C . THR A 1 88 ? 14.249 2.636 2.189 1.00 90.94 88 THR A C 1
ATOM 760 O O . THR A 1 88 ? 13.945 3.307 1.204 1.00 90.94 88 THR A O 1
ATOM 763 N N . ILE A 1 89 ? 13.332 2.314 3.103 1.00 90.44 89 ILE A N 1
ATOM 764 C CA . ILE A 1 89 ? 11.957 2.828 3.017 1.00 90.44 89 ILE A CA 1
ATOM 765 C C . ILE A 1 89 ? 11.931 4.366 3.053 1.00 90.44 89 ILE A C 1
ATOM 767 O O . ILE A 1 89 ? 11.179 5.005 2.320 1.00 90.44 89 ILE A O 1
ATOM 771 N N . THR A 1 90 ? 12.823 4.971 3.839 1.00 90.62 90 THR A N 1
ATOM 772 C CA . THR A 1 90 ? 12.964 6.423 3.967 1.00 90.62 90 THR A CA 1
ATOM 773 C C . THR A 1 90 ? 13.311 7.086 2.638 1.00 90.62 90 THR A C 1
ATOM 775 O O . THR A 1 90 ? 12.784 8.156 2.337 1.00 90.62 90 THR A O 1
ATOM 778 N N . SER A 1 91 ? 14.166 6.470 1.818 1.00 91.69 91 SER A N 1
ATOM 779 C CA . SER A 1 91 ? 14.532 7.042 0.521 1.00 91.69 91 SER A CA 1
ATOM 780 C C . SER A 1 91 ? 13.406 6.959 -0.507 1.00 91.69 91 SER A C 1
ATOM 782 O O . SER A 1 91 ? 13.286 7.860 -1.334 1.00 91.69 91 SER A O 1
ATOM 784 N N . ILE A 1 92 ? 12.510 5.973 -0.391 1.00 94.31 92 ILE A N 1
ATOM 785 C CA . ILE A 1 92 ? 11.265 5.926 -1.170 1.00 94.31 92 ILE A CA 1
ATOM 786 C C . ILE A 1 92 ? 10.364 7.108 -0.803 1.00 94.31 92 ILE A C 1
ATOM 788 O O . ILE A 1 92 ? 9.943 7.843 -1.693 1.00 94.31 92 ILE A O 1
ATOM 792 N N . PHE A 1 93 ? 10.104 7.322 0.491 1.00 93.88 93 PHE A N 1
ATOM 793 C CA . PHE A 1 93 ? 9.263 8.431 0.963 1.00 93.88 93 PHE A CA 1
ATOM 794 C C . PHE A 1 93 ? 9.833 9.805 0.584 1.00 93.88 93 PHE A C 1
ATOM 796 O O . PHE A 1 93 ? 9.091 10.664 0.111 1.00 93.88 93 PHE A O 1
ATOM 803 N N . LYS A 1 94 ? 11.157 9.987 0.681 1.00 92.88 94 LYS A N 1
ATOM 804 C CA . LYS A 1 94 ? 11.838 11.193 0.182 1.00 92.88 94 LYS A CA 1
ATOM 805 C C . LYS A 1 94 ? 11.666 11.375 -1.327 1.00 92.88 94 LYS A C 1
ATOM 807 O O . LYS A 1 94 ? 11.378 12.477 -1.775 1.00 92.88 94 LYS A O 1
ATOM 812 N N . ALA A 1 95 ? 11.807 10.307 -2.115 1.00 93.88 95 ALA A N 1
ATOM 813 C CA . ALA A 1 95 ? 11.730 10.390 -3.574 1.00 93.88 95 ALA A CA 1
ATOM 814 C C . ALA A 1 95 ? 10.339 10.786 -4.095 1.00 93.88 95 ALA A C 1
ATOM 816 O O . ALA A 1 95 ? 10.238 11.356 -5.182 1.00 93.88 95 ALA A O 1
ATOM 817 N N . ILE A 1 96 ? 9.279 10.484 -3.339 1.00 93.62 96 ILE A N 1
ATOM 818 C CA . ILE A 1 96 ? 7.895 10.871 -3.662 1.00 93.62 96 ILE A CA 1
ATOM 819 C C . ILE A 1 96 ? 7.421 12.137 -2.936 1.00 93.62 96 ILE A C 1
ATOM 821 O O . ILE A 1 96 ? 6.260 12.525 -3.106 1.00 93.62 96 ILE A O 1
ATOM 825 N N . ASP A 1 97 ? 8.310 12.763 -2.158 1.00 91.88 97 ASP A N 1
ATOM 826 C CA . ASP A 1 97 ? 8.036 13.939 -1.331 1.00 91.88 97 ASP A CA 1
ATOM 827 C C . ASP A 1 97 ? 6.831 13.727 -0.396 1.00 91.88 97 ASP A C 1
ATOM 829 O O . ASP A 1 97 ? 5.843 14.461 -0.423 1.00 91.88 97 ASP A O 1
ATOM 833 N N . GLU A 1 98 ? 6.870 12.649 0.393 1.00 88.31 98 GLU A N 1
ATOM 834 C CA . GLU A 1 98 ? 5.845 12.353 1.397 1.00 88.31 98 GLU A CA 1
ATOM 835 C C . GLU A 1 98 ? 6.454 12.064 2.767 1.00 88.31 98 GLU A C 1
ATOM 837 O O . GLU A 1 98 ? 7.511 11.448 2.905 1.00 88.31 98 GLU A O 1
ATOM 842 N N . ILE A 1 99 ? 5.722 12.467 3.804 1.00 85.62 99 ILE A N 1
ATOM 843 C CA . ILE A 1 99 ? 6.073 12.180 5.194 1.00 85.62 99 ILE A CA 1
ATOM 844 C C . ILE A 1 99 ? 5.502 10.803 5.556 1.00 85.62 99 ILE A C 1
ATOM 846 O O . ILE A 1 99 ? 4.279 10.626 5.474 1.00 85.62 99 ILE A O 1
ATOM 850 N N . PRO A 1 100 ? 6.337 9.836 5.976 1.00 87.31 100 PRO A N 1
ATOM 851 C CA . PRO A 1 100 ? 5.853 8.531 6.391 1.00 87.31 100 PRO A CA 1
ATOM 852 C C . PRO A 1 100 ? 5.050 8.613 7.694 1.00 87.31 100 PRO A C 1
ATOM 854 O O . PRO A 1 100 ? 5.362 9.383 8.602 1.00 87.31 100 PRO A O 1
ATOM 857 N N . SER A 1 101 ? 4.037 7.760 7.809 1.00 84.56 101 SER A N 1
ATOM 858 C CA . SER A 1 101 ? 3.350 7.442 9.060 1.00 84.56 101 SER A CA 1
ATOM 859 C C . SER A 1 101 ? 3.541 5.956 9.361 1.00 84.56 101 SER A C 1
ATOM 861 O O . SER A 1 101 ? 3.915 5.176 8.482 1.00 84.56 101 SER A O 1
ATOM 863 N N . LYS A 1 102 ? 3.288 5.539 10.606 1.00 85.44 102 LYS A N 1
ATOM 864 C CA . LYS A 1 102 ? 3.439 4.127 10.995 1.00 85.44 102 LYS A CA 1
ATOM 865 C C . LYS A 1 102 ? 2.592 3.211 10.103 1.00 85.44 102 LYS A C 1
ATOM 867 O O . LYS A 1 102 ? 3.106 2.214 9.606 1.00 85.44 102 LYS A O 1
ATOM 872 N N . ILE A 1 103 ? 1.343 3.599 9.816 1.00 85.31 103 ILE A N 1
ATOM 873 C CA . ILE A 1 103 ? 0.461 2.805 8.954 1.00 85.31 103 ILE A CA 1
ATOM 874 C C . ILE A 1 103 ? 0.957 2.752 7.505 1.00 85.31 103 ILE A C 1
ATOM 876 O O . ILE A 1 103 ? 0.917 1.691 6.899 1.00 85.31 103 ILE A O 1
ATOM 880 N N . THR A 1 104 ? 1.480 3.843 6.931 1.00 89.44 104 THR A N 1
ATOM 881 C CA . THR A 1 104 ? 1.950 3.816 5.534 1.00 89.44 104 THR A CA 1
ATOM 882 C C . THR A 1 104 ? 3.229 3.000 5.373 1.00 89.44 104 THR A C 1
ATOM 884 O O . THR A 1 104 ? 3.362 2.270 4.391 1.00 89.44 104 THR A O 1
ATOM 887 N N . ILE A 1 105 ? 4.135 3.049 6.357 1.00 89.50 105 ILE A N 1
ATOM 888 C CA . ILE A 1 105 ? 5.301 2.158 6.413 1.00 89.50 105 ILE A CA 1
ATOM 889 C C . ILE A 1 105 ? 4.840 0.701 6.504 1.00 89.50 105 ILE A C 1
ATOM 891 O O . ILE A 1 105 ? 5.307 -0.131 5.727 1.00 89.50 105 ILE A O 1
ATOM 895 N N . GLN A 1 106 ? 3.902 0.402 7.407 1.00 87.50 106 GLN A N 1
ATOM 896 C CA . GLN A 1 106 ? 3.377 -0.949 7.584 1.00 87.50 106 GLN A CA 1
ATOM 897 C C . GLN A 1 106 ? 2.708 -1.480 6.311 1.00 87.50 106 GLN A C 1
ATOM 899 O O . GLN A 1 106 ? 2.937 -2.627 5.935 1.00 87.50 106 GLN A O 1
ATOM 904 N N . MET A 1 107 ? 1.926 -0.653 5.613 1.00 87.06 107 MET A N 1
ATOM 905 C CA . MET A 1 107 ? 1.268 -1.041 4.361 1.00 87.06 107 MET A CA 1
ATOM 906 C C . MET A 1 107 ? 2.269 -1.430 3.268 1.00 87.06 107 MET A C 1
ATOM 908 O O . MET A 1 107 ? 1.999 -2.343 2.486 1.00 87.06 107 MET A O 1
ATOM 912 N N . LEU A 1 108 ? 3.426 -0.760 3.217 1.00 87.88 108 LEU A N 1
ATOM 913 C CA . LEU A 1 108 ? 4.479 -1.060 2.247 1.00 87.88 108 LEU A CA 1
ATOM 914 C C . LEU A 1 108 ? 5.335 -2.254 2.666 1.00 87.88 108 LEU A C 1
ATOM 916 O O . LEU A 1 108 ? 5.476 -3.204 1.902 1.00 87.88 108 LEU A O 1
ATOM 920 N N . LEU A 1 109 ? 5.911 -2.225 3.869 1.00 84.38 109 LEU A N 1
ATOM 921 C CA . LEU A 1 109 ? 6.870 -3.244 4.304 1.00 84.38 109 LEU A CA 1
ATOM 922 C C . LEU A 1 109 ? 6.201 -4.540 4.766 1.00 84.38 109 LEU A C 1
ATOM 924 O O . LEU A 1 109 ? 6.820 -5.604 4.696 1.00 84.38 109 LEU A O 1
ATOM 928 N N . LYS A 1 110 ? 4.946 -4.476 5.217 1.00 81.31 110 LYS A N 1
ATOM 929 C CA . LYS A 1 110 ? 4.196 -5.585 5.814 1.00 81.31 110 LYS A CA 1
ATOM 930 C C . LYS A 1 110 ? 5.008 -6.319 6.886 1.00 81.31 110 LYS A C 1
ATOM 932 O O . LYS A 1 110 ? 5.150 -5.834 8.000 1.00 81.31 110 LYS A O 1
ATOM 937 N N . SER A 1 111 ? 5.526 -7.503 6.562 1.00 65.06 111 SER A N 1
ATOM 938 C CA . SER A 1 111 ? 6.304 -8.359 7.464 1.00 65.06 111 SER A CA 1
ATOM 939 C C . SER A 1 111 ? 7.795 -8.416 7.114 1.00 65.06 111 SER A C 1
ATOM 941 O O . SER A 1 111 ? 8.499 -9.294 7.615 1.00 65.06 111 SER A O 1
ATOM 943 N N . LYS A 1 112 ? 8.282 -7.566 6.199 1.00 73.12 112 LYS A N 1
ATOM 944 C CA . LYS A 1 112 ? 9.697 -7.546 5.819 1.00 73.12 112 LYS A CA 1
ATOM 945 C C . LYS A 1 112 ? 10.540 -7.109 7.012 1.00 73.12 112 LYS A C 1
ATOM 947 O O . LYS A 1 112 ? 10.320 -6.056 7.599 1.00 73.12 112 LYS A O 1
ATOM 952 N N . THR A 1 113 ? 11.531 -7.930 7.331 1.00 61.38 113 THR A N 1
ATOM 953 C CA . THR A 1 113 ? 12.534 -7.642 8.352 1.00 61.38 113 THR A CA 1
ATOM 954 C C . THR A 1 113 ? 13.782 -7.063 7.691 1.00 61.38 113 THR A C 1
ATOM 956 O O . THR A 1 113 ? 14.307 -7.663 6.750 1.00 61.38 113 THR A O 1
ATOM 959 N N . GLY A 1 114 ? 14.268 -5.934 8.203 1.00 73.44 114 GLY A N 1
ATOM 960 C CA . GLY A 1 114 ? 15.487 -5.271 7.739 1.00 73.44 114 GLY A CA 1
ATOM 961 C C . GLY A 1 114 ? 15.227 -4.050 6.854 1.00 73.44 114 GLY A C 1
ATOM 962 O O . GLY A 1 114 ? 14.268 -4.004 6.086 1.00 73.44 114 GLY A O 1
ATOM 963 N N . ASP A 1 115 ? 16.130 -3.076 6.953 1.00 79.12 115 ASP A N 1
ATOM 964 C CA . ASP A 1 115 ? 15.953 -1.739 6.370 1.00 79.12 115 ASP A CA 1
ATOM 965 C C . ASP A 1 115 ? 16.379 -1.644 4.899 1.00 79.12 115 ASP A C 1
ATOM 967 O O . ASP A 1 115 ? 16.145 -0.628 4.247 1.00 79.12 115 ASP A O 1
ATOM 971 N N . CYS A 1 116 ? 16.995 -2.701 4.364 1.00 85.12 116 CYS A N 1
ATOM 972 C CA . CYS A 1 116 ? 17.484 -2.768 2.991 1.00 85.12 116 CYS A CA 1
ATOM 973 C C . CYS A 1 116 ? 16.458 -3.439 2.069 1.00 85.12 116 CYS A C 1
ATOM 975 O O . CYS A 1 116 ? 16.027 -4.569 2.311 1.00 85.12 116 CYS A O 1
ATOM 977 N N . ILE A 1 117 ? 16.119 -2.756 0.979 1.00 87.69 117 ILE A N 1
ATOM 978 C CA . ILE A 1 117 ? 15.191 -3.192 -0.065 1.0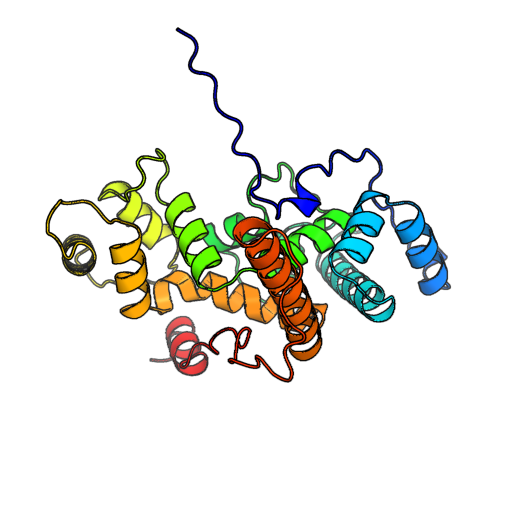0 87.69 117 ILE A CA 1
ATOM 979 C C . ILE A 1 117 ? 15.978 -3.296 -1.374 1.00 87.69 117 ILE A C 1
ATOM 981 O O . ILE A 1 117 ? 16.431 -2.281 -1.907 1.00 87.69 117 ILE A O 1
ATOM 985 N N . CYS A 1 118 ? 16.168 -4.506 -1.897 1.00 86.94 118 CYS A N 1
ATOM 986 C CA . CYS A 1 118 ? 16.771 -4.698 -3.221 1.00 86.94 118 CYS A CA 1
ATOM 987 C C . CYS A 1 118 ? 15.742 -4.478 -4.344 1.00 86.94 118 CYS A C 1
ATOM 989 O O . CYS A 1 118 ? 14.543 -4.334 -4.096 1.00 86.94 118 CYS A O 1
ATOM 991 N N . PHE A 1 119 ? 16.192 -4.432 -5.601 1.00 86.88 119 PHE A N 1
ATOM 992 C CA . PHE A 1 119 ? 15.318 -4.078 -6.726 1.00 86.88 119 PHE A CA 1
ATOM 993 C C . PHE A 1 119 ? 14.116 -5.014 -6.895 1.00 86.88 119 PHE A C 1
ATOM 995 O O . PHE A 1 119 ? 12.991 -4.552 -7.069 1.00 86.88 119 PHE A O 1
ATOM 1002 N N . ASP A 1 120 ? 14.322 -6.327 -6.807 1.00 85.19 120 ASP A N 1
ATOM 1003 C CA . ASP A 1 120 ? 13.239 -7.304 -6.930 1.00 85.19 120 ASP A CA 1
ATOM 1004 C C . ASP A 1 120 ? 12.236 -7.198 -5.770 1.00 85.19 120 ASP A C 1
ATOM 1006 O O . ASP A 1 120 ? 11.032 -7.352 -5.975 1.00 85.19 120 ASP A O 1
ATOM 1010 N N . GLU A 1 121 ? 12.695 -6.871 -4.559 1.00 86.94 121 GLU A N 1
ATOM 1011 C CA . GLU A 1 121 ? 11.811 -6.572 -3.430 1.00 86.94 121 GLU A CA 1
ATOM 1012 C C . GLU A 1 121 ? 11.034 -5.280 -3.637 1.00 86.94 121 GLU A C 1
ATOM 1014 O O . GLU A 1 121 ? 9.837 -5.258 -3.370 1.00 86.94 121 GLU A O 1
ATOM 1019 N N . PHE A 1 122 ? 11.676 -4.234 -4.158 1.00 91.06 122 PHE A N 1
ATOM 1020 C CA . PHE A 1 122 ? 11.003 -2.990 -4.506 1.00 91.06 122 PHE A CA 1
ATOM 1021 C C . PHE A 1 122 ? 9.898 -3.233 -5.536 1.00 91.06 122 PHE A C 1
ATOM 1023 O O . PHE A 1 122 ? 8.764 -2.825 -5.311 1.00 91.06 122 PHE A O 1
ATOM 1030 N N . VAL A 1 123 ? 10.178 -3.955 -6.625 1.00 91.50 123 VAL A N 1
ATOM 1031 C CA . VAL A 1 123 ? 9.167 -4.249 -7.653 1.00 91.50 123 VAL A CA 1
ATOM 1032 C C . VAL A 1 123 ? 8.004 -5.050 -7.063 1.00 91.50 123 VAL A C 1
ATOM 1034 O O . VAL A 1 123 ? 6.849 -4.676 -7.260 1.00 91.50 123 VAL A O 1
ATOM 1037 N N . VAL A 1 124 ? 8.283 -6.106 -6.289 1.00 86.75 124 VAL A N 1
ATOM 1038 C CA . VAL A 1 124 ? 7.234 -6.908 -5.634 1.00 86.75 124 VAL A CA 1
ATOM 1039 C C . VAL A 1 124 ? 6.412 -6.070 -4.662 1.00 86.75 124 VAL A C 1
ATOM 1041 O O . VAL A 1 124 ? 5.185 -6.161 -4.675 1.00 86.75 124 VAL A O 1
ATOM 1044 N N . MET A 1 125 ? 7.062 -5.252 -3.839 1.00 90.69 125 MET A N 1
ATOM 1045 C CA . MET A 1 125 ? 6.412 -4.390 -2.856 1.00 90.69 125 MET A CA 1
ATOM 1046 C C . MET A 1 125 ? 5.498 -3.370 -3.538 1.00 90.69 125 MET A C 1
ATOM 1048 O O . MET A 1 125 ? 4.319 -3.274 -3.196 1.00 90.69 125 MET A O 1
ATOM 1052 N N . ILE A 1 126 ? 6.010 -2.661 -4.550 1.00 93.00 126 ILE A N 1
ATOM 1053 C CA . ILE A 1 126 ? 5.242 -1.653 -5.278 1.00 93.00 126 ILE A CA 1
ATOM 1054 C C . ILE A 1 126 ? 4.076 -2.290 -6.037 1.00 93.00 126 ILE A C 1
ATOM 1056 O O . ILE A 1 126 ? 2.969 -1.771 -5.949 1.00 93.00 126 ILE A O 1
ATOM 1060 N N . LEU A 1 127 ? 4.271 -3.418 -6.731 1.00 88.81 127 LEU A N 1
ATOM 1061 C CA . LEU A 1 127 ? 3.174 -4.139 -7.396 1.00 88.81 127 LEU A CA 1
ATOM 1062 C C . LEU A 1 127 ? 2.117 -4.598 -6.396 1.00 88.81 127 LEU A C 1
ATOM 1064 O O . LEU A 1 127 ? 0.928 -4.395 -6.628 1.00 88.81 127 LEU A O 1
ATOM 1068 N N . SER A 1 128 ? 2.550 -5.193 -5.283 1.00 86.00 128 SER A N 1
ATOM 1069 C CA . SER A 1 128 ? 1.639 -5.709 -4.263 1.00 86.00 128 SER A CA 1
ATOM 1070 C C . SER A 1 128 ? 0.767 -4.601 -3.696 1.00 86.00 128 SER A C 1
ATOM 1072 O O . SER A 1 128 ? -0.431 -4.811 -3.584 1.00 86.00 128 SER A O 1
ATOM 1074 N N . PHE A 1 129 ? 1.344 -3.435 -3.393 1.00 89.38 129 PHE A N 1
ATOM 1075 C CA . PHE A 1 129 ? 0.623 -2.300 -2.821 1.00 89.38 129 PHE A CA 1
ATOM 1076 C C . PHE A 1 129 ? -0.195 -1.513 -3.859 1.00 89.38 129 PHE A C 1
ATOM 1078 O O . PHE A 1 129 ? -1.372 -1.223 -3.647 1.00 89.38 129 PHE A O 1
ATOM 1085 N N . CYS A 1 130 ? 0.382 -1.196 -5.022 1.00 89.25 130 CYS A N 1
ATOM 1086 C CA . CYS A 1 130 ? -0.280 -0.383 -6.050 1.00 89.25 130 CYS A CA 1
ATOM 1087 C C . CYS A 1 130 ? -1.428 -1.108 -6.763 1.00 89.25 130 CYS A C 1
ATOM 1089 O O . CYS A 1 130 ? -2.245 -0.442 -7.394 1.00 89.25 130 CYS A O 1
ATOM 1091 N N . LEU A 1 131 ? -1.505 -2.440 -6.676 1.00 84.62 131 LEU A N 1
ATOM 1092 C CA . LEU A 1 131 ? -2.612 -3.231 -7.228 1.00 84.62 131 LEU A CA 1
ATOM 1093 C C . LEU A 1 131 ? -3.698 -3.560 -6.200 1.00 84.62 131 LEU A C 1
ATOM 1095 O O . LEU A 1 131 ? -4.682 -4.207 -6.559 1.00 84.62 131 LEU A O 1
ATOM 1099 N N . MET A 1 132 ? -3.545 -3.134 -4.943 1.00 82.19 132 MET A N 1
ATOM 1100 C CA . MET A 1 132 ? -4.586 -3.331 -3.939 1.00 82.19 132 MET A CA 1
ATOM 1101 C C . MET A 1 132 ? -5.832 -2.534 -4.312 1.00 82.19 132 MET A C 1
ATOM 1103 O O . MET A 1 132 ? -5.789 -1.328 -4.564 1.00 82.19 132 MET A O 1
ATOM 1107 N N . SER A 1 133 ? -6.967 -3.217 -4.299 1.00 81.00 133 SER A N 1
ATOM 1108 C CA . SER A 1 133 ? -8.279 -2.597 -4.335 1.00 81.00 133 SER A CA 1
ATOM 1109 C C . SER A 1 133 ? -8.548 -1.816 -3.049 1.00 81.00 133 SER A C 1
ATOM 1111 O O . SER A 1 133 ? -7.967 -2.069 -1.993 1.00 81.00 133 SER A O 1
ATOM 1113 N N . LYS A 1 134 ? -9.521 -0.902 -3.114 1.00 82.44 134 LYS A N 1
ATOM 1114 C CA . LYS A 1 134 ? -9.989 -0.158 -1.940 1.00 82.44 134 LYS A CA 1
ATOM 1115 C C . LYS A 1 134 ? -10.376 -1.083 -0.778 1.00 82.44 134 LYS A C 1
ATOM 1117 O O . LYS A 1 134 ? -10.075 -0.775 0.367 1.00 82.44 134 LYS A O 1
ATOM 1122 N N . VAL A 1 135 ? -11.038 -2.204 -1.070 1.00 82.38 135 VAL A N 1
ATOM 1123 C CA . VAL A 1 135 ? -11.474 -3.166 -0.046 1.00 82.38 135 VAL A CA 1
ATOM 1124 C C . VAL A 1 135 ? -10.282 -3.910 0.558 1.00 82.38 135 VAL A C 1
ATOM 1126 O O . VAL A 1 135 ? -10.258 -4.099 1.767 1.00 82.38 135 VAL A O 1
ATOM 1129 N N . GLU A 1 136 ? -9.278 -4.276 -0.246 1.00 85.00 136 GLU A N 1
ATOM 1130 C CA . GLU A 1 136 ? -8.036 -4.881 0.262 1.00 85.00 136 GLU A CA 1
ATOM 1131 C C . GLU A 1 136 ? -7.262 -3.896 1.158 1.00 85.00 136 GLU A C 1
ATOM 1133 O O . GLU A 1 136 ? -6.791 -4.302 2.213 1.00 85.00 136 GLU A O 1
ATOM 1138 N N . ILE A 1 137 ? -7.191 -2.603 0.806 1.00 87.50 137 ILE A N 1
ATOM 1139 C CA . ILE A 1 137 ? -6.580 -1.567 1.668 1.00 87.50 137 ILE A CA 1
ATOM 1140 C C . ILE A 1 137 ? -7.331 -1.437 2.992 1.00 87.50 137 ILE A C 1
ATOM 1142 O O . ILE A 1 137 ? -6.708 -1.404 4.049 1.00 87.50 137 ILE A O 1
ATOM 1146 N N . LEU A 1 138 ? -8.665 -1.373 2.941 1.00 88.62 138 LEU A N 1
ATOM 1147 C CA . LEU A 1 138 ? -9.494 -1.297 4.144 1.00 88.62 138 LEU A CA 1
ATOM 1148 C C . LEU A 1 138 ? -9.285 -2.516 5.035 1.00 88.62 138 LEU A C 1
ATOM 1150 O O . LEU A 1 138 ? -9.167 -2.363 6.244 1.00 88.62 138 LEU A O 1
ATOM 1154 N N . LYS A 1 139 ? -9.210 -3.710 4.441 1.00 90.69 139 LYS A N 1
ATOM 1155 C CA . LYS A 1 139 ? -9.003 -4.938 5.203 1.00 90.69 139 LYS A CA 1
ATOM 1156 C C . LYS A 1 139 ? -7.622 -4.985 5.843 1.00 90.69 139 LYS A C 1
ATOM 1158 O O . LYS A 1 139 ? -7.523 -5.325 7.007 1.00 90.69 139 LYS A O 1
ATOM 1163 N N . GLU A 1 140 ? -6.573 -4.586 5.134 1.00 89.69 140 GLU A N 1
ATOM 1164 C CA . GLU A 1 140 ? -5.224 -4.571 5.711 1.00 89.69 140 GLU A CA 1
ATOM 1165 C C . GLU A 1 140 ? -5.081 -3.500 6.799 1.00 89.69 140 GLU A C 1
ATOM 1167 O O . GLU A 1 140 ? -4.370 -3.716 7.774 1.00 89.69 140 GLU A O 1
ATOM 1172 N N . ALA A 1 141 ? -5.765 -2.358 6.665 1.00 89.44 141 ALA A N 1
ATOM 1173 C CA . ALA A 1 141 ? -5.821 -1.351 7.723 1.00 89.44 141 ALA A CA 1
ATOM 1174 C C . ALA A 1 141 ? -6.576 -1.867 8.955 1.00 89.44 141 ALA A C 1
ATOM 1176 O O . ALA A 1 141 ? -6.103 -1.659 10.065 1.00 89.44 141 ALA A O 1
ATOM 1177 N N . PHE A 1 142 ? -7.695 -2.568 8.754 1.00 91.19 142 PHE A N 1
ATOM 1178 C CA . PHE A 1 142 ? -8.442 -3.230 9.824 1.00 91.19 142 PHE A CA 1
ATOM 1179 C C . PHE A 1 142 ? -7.577 -4.273 10.542 1.00 91.19 142 PHE A C 1
ATOM 1181 O O . PHE A 1 142 ? -7.392 -4.185 11.747 1.00 91.19 142 PHE A O 1
ATOM 1188 N N . ASP A 1 143 ? -6.957 -5.186 9.788 1.00 90.00 143 ASP A N 1
ATOM 1189 C CA . ASP A 1 143 ? -6.107 -6.263 10.319 1.00 90.00 143 ASP A CA 1
ATOM 1190 C C . ASP A 1 143 ? -4.836 -5.740 11.009 1.00 90.00 143 ASP A C 1
ATOM 1192 O O . ASP A 1 143 ? -4.194 -6.456 11.772 1.00 90.00 143 ASP A O 1
ATOM 1196 N N . TYR A 1 144 ? -4.412 -4.515 10.693 1.00 87.31 144 TYR A N 1
ATOM 1197 C CA . TYR A 1 144 ? -3.322 -3.857 11.405 1.00 87.31 144 TYR A CA 1
ATOM 1198 C C . TYR A 1 144 ? -3.757 -3.308 12.769 1.00 87.31 144 TYR A C 1
ATOM 1200 O O . TYR A 1 144 ? -2.917 -3.207 13.658 1.00 87.31 144 TYR A O 1
ATOM 1208 N N . CYS A 1 145 ? -5.029 -2.935 12.916 1.00 86.94 145 CYS A N 1
ATOM 1209 C CA . CYS A 1 145 ? -5.564 -2.400 14.167 1.00 86.94 145 CYS A CA 1
ATOM 1210 C C . CYS A 1 145 ? -6.015 -3.503 15.117 1.00 86.94 145 CYS A C 1
ATOM 1212 O O . CYS A 1 145 ? -5.787 -3.362 16.308 1.00 86.94 145 CYS A O 1
ATOM 1214 N N . ASP A 1 146 ? -6.607 -4.568 14.574 1.00 90.81 146 ASP A N 1
ATOM 1215 C CA . ASP A 1 146 ? -6.943 -5.812 15.274 1.00 90.81 146 ASP A CA 1
ATOM 1216 C C . ASP A 1 146 ? -5.638 -6.563 15.618 1.00 90.81 146 ASP A C 1
ATOM 1218 O O . ASP A 1 146 ? -5.163 -7.448 14.892 1.00 90.81 146 ASP A O 1
ATOM 1222 N N . GLU A 1 147 ? -4.960 -6.108 16.675 1.00 86.38 147 GLU A N 1
ATOM 1223 C CA . GLU A 1 147 ? -3.633 -6.583 17.061 1.00 86.38 147 GLU A CA 1
ATOM 1224 C C . GLU A 1 147 ? -3.705 -8.025 17.568 1.00 86.38 147 GLU A C 1
ATOM 1226 O O . GLU A 1 147 ? -2.807 -8.842 17.271 1.00 86.38 147 GLU A O 1
ATOM 1231 N N . ASP A 1 148 ? -4.778 -8.332 18.303 1.00 89.94 148 ASP A N 1
ATOM 1232 C CA . ASP A 1 148 ? -5.032 -9.636 18.903 1.00 89.94 148 ASP A CA 1
ATOM 1233 C C . ASP A 1 148 ? -5.629 -10.660 17.916 1.00 89.94 148 ASP A C 1
ATOM 1235 O O . ASP A 1 148 ? -5.457 -11.872 18.110 1.00 89.94 148 ASP A O 1
ATOM 1239 N N . GLY A 1 149 ? -6.175 -10.198 16.788 1.00 89.75 149 GLY A N 1
ATOM 1240 C CA . GLY A 1 149 ? -6.734 -11.029 15.728 1.00 89.75 149 GLY A CA 1
ATOM 1241 C C . GLY A 1 149 ? -8.113 -11.592 16.071 1.00 89.75 149 GLY A C 1
ATOM 1242 O O . GLY A 1 149 ? -8.454 -12.678 15.585 1.00 89.75 149 GLY A O 1
ATOM 1243 N N . SER A 1 150 ? -8.868 -10.907 16.928 1.00 91.88 150 SER A N 1
ATOM 1244 C CA . SER A 1 150 ? -10.229 -11.263 17.329 1.00 91.88 150 SER A CA 1
ATOM 1245 C C . SER A 1 150 ? -11.224 -11.200 16.166 1.00 91.88 150 SER A C 1
ATOM 1247 O O . SER A 1 150 ? -12.253 -11.880 16.199 1.00 91.88 150 SER A O 1
ATOM 1249 N N . GLY A 1 151 ? -10.903 -10.446 15.110 1.00 91.56 151 GLY A N 1
ATOM 1250 C CA . GLY A 1 151 ? -11.807 -10.136 14.007 1.00 91.56 151 GLY A CA 1
ATOM 1251 C C . GLY A 1 151 ? -12.670 -8.899 14.253 1.00 91.56 151 GLY A C 1
ATOM 1252 O O . GLY A 1 151 ? -13.487 -8.575 13.388 1.00 91.56 151 GLY A O 1
ATOM 1253 N N . PHE A 1 152 ? -12.460 -8.215 15.378 1.00 93.31 152 PHE A N 1
ATOM 1254 C CA . PHE A 1 152 ? -13.120 -6.984 15.796 1.00 93.31 152 PHE A CA 1
ATOM 1255 C C . PHE A 1 152 ? -12.052 -5.978 16.241 1.00 93.31 152 PHE A C 1
ATOM 1257 O O . PHE A 1 152 ? -10.938 -6.371 16.556 1.00 93.31 152 PHE A O 1
ATOM 1264 N N . ILE A 1 153 ? -12.374 -4.686 16.235 1.00 90.69 153 ILE A N 1
ATOM 1265 C CA . ILE A 1 153 ? -11.508 -3.645 16.796 1.00 90.69 153 ILE A CA 1
ATOM 1266 C C . ILE A 1 153 ? -12.141 -3.173 18.098 1.00 90.69 153 ILE A C 1
ATOM 1268 O O . ILE A 1 153 ? -13.240 -2.612 18.082 1.00 90.69 153 ILE A O 1
ATOM 1272 N N . ASP A 1 154 ? -11.449 -3.383 19.211 1.00 89.88 154 ASP A N 1
ATOM 1273 C CA . ASP A 1 154 ? -11.914 -2.917 20.514 1.00 89.88 154 ASP A CA 1
ATOM 1274 C C . ASP A 1 154 ? -11.625 -1.420 20.754 1.00 89.88 154 ASP A C 1
ATOM 1276 O O . ASP A 1 154 ? -11.006 -0.714 19.948 1.00 89.88 154 ASP A O 1
ATOM 1280 N N . GLU A 1 155 ? -12.079 -0.902 21.899 1.00 85.19 155 GLU A N 1
ATOM 1281 C CA . GLU A 1 155 ? -11.868 0.495 22.278 1.00 85.19 155 GLU A CA 1
ATOM 1282 C C . GLU A 1 155 ? -10.378 0.897 22.272 1.00 85.19 155 GLU A C 1
ATOM 1284 O O . GLU A 1 155 ? -10.018 2.000 21.848 1.00 85.19 155 GLU A O 1
ATOM 1289 N N . ASN A 1 156 ? -9.494 0.032 22.764 1.00 85.94 156 ASN A N 1
ATOM 1290 C CA . ASN A 1 156 ? -8.072 0.333 22.884 1.00 85.94 156 ASN A CA 1
ATOM 1291 C C . ASN A 1 156 ? -7.394 0.314 21.514 1.00 85.94 156 ASN A C 1
ATOM 1293 O O . ASN A 1 156 ? -6.651 1.242 21.184 1.00 85.94 156 ASN A O 1
ATOM 1297 N N . GLU A 1 157 ? -7.694 -0.685 20.695 1.00 89.50 157 GLU A N 1
ATOM 1298 C CA . GLU A 1 157 ? -7.207 -0.811 19.323 1.00 89.50 157 GLU A CA 1
ATOM 1299 C C . GLU A 1 157 ? -7.666 0.371 18.459 1.00 89.50 157 GLU A C 1
ATOM 1301 O O . GLU A 1 157 ? -6.878 0.961 17.706 1.00 89.50 157 GLU A O 1
ATOM 1306 N N . PHE A 1 158 ? -8.906 0.830 18.648 1.00 84.56 158 PHE A N 1
ATOM 1307 C CA . PHE A 1 158 ? -9.417 2.017 17.970 1.00 84.56 158 PHE A CA 1
ATOM 1308 C C . PHE A 1 158 ? -8.683 3.305 18.400 1.00 84.56 158 PHE A C 1
ATOM 1310 O O . PHE A 1 158 ? -8.403 4.169 17.559 1.00 84.56 158 PHE A O 1
ATOM 1317 N N . LYS A 1 159 ? -8.278 3.442 19.677 1.00 79.44 159 LYS A N 1
ATOM 1318 C CA . LYS A 1 159 ? -7.412 4.561 20.132 1.00 79.44 159 LYS A CA 1
ATOM 1319 C C . LYS A 1 159 ? -6.072 4.543 19.410 1.00 79.44 159 LYS A C 1
ATOM 1321 O O . LYS A 1 159 ? -5.611 5.588 18.936 1.00 79.44 159 LYS A O 1
ATOM 1326 N N . VAL A 1 160 ? -5.451 3.368 19.309 1.00 79.19 160 VAL A N 1
ATOM 1327 C CA . VAL A 1 160 ? -4.155 3.207 18.636 1.00 79.19 160 VAL A CA 1
ATOM 1328 C C . VAL A 1 160 ? -4.261 3.572 17.157 1.00 79.19 160 VAL A C 1
ATOM 1330 O O . VAL A 1 160 ? -3.399 4.306 16.661 1.00 79.19 160 VAL A O 1
ATOM 1333 N N . LEU A 1 161 ? -5.327 3.150 16.469 1.00 77.44 161 LEU A N 1
ATOM 1334 C CA . LEU A 1 161 ? -5.614 3.536 15.084 1.00 77.44 161 LEU A CA 1
ATOM 1335 C C . LEU A 1 161 ? -5.626 5.062 14.931 1.00 77.44 161 LEU A C 1
ATOM 1337 O O . LEU A 1 161 ? -4.890 5.604 14.104 1.00 77.44 161 LEU A O 1
ATOM 1341 N N . LEU A 1 162 ? -6.417 5.776 15.736 1.00 74.25 162 LEU A N 1
ATOM 1342 C CA . LEU A 1 162 ? -6.569 7.228 15.594 1.00 74.25 162 LEU A CA 1
ATOM 1343 C C . LEU A 1 162 ? -5.254 7.989 15.803 1.00 74.25 162 LEU A C 1
ATOM 1345 O O . LEU A 1 162 ? -4.990 8.946 15.069 1.00 74.25 162 LEU A O 1
ATOM 1349 N N . HIS A 1 163 ? -4.412 7.533 16.733 1.00 73.12 163 HIS A N 1
ATOM 1350 C CA . HIS A 1 163 ? -3.076 8.093 16.960 1.00 73.12 163 HIS A CA 1
ATOM 1351 C C . HIS A 1 163 ? -2.064 7.732 15.867 1.00 73.12 163 HIS A C 1
ATOM 1353 O O . HIS A 1 163 ? -1.171 8.516 15.551 1.00 73.12 163 HIS A O 1
ATOM 1359 N N . THR A 1 164 ? -2.177 6.538 15.294 1.00 67.44 164 THR A N 1
ATOM 1360 C CA . THR A 1 164 ? -1.236 6.017 14.293 1.00 67.44 164 THR A CA 1
ATOM 1361 C C . THR A 1 164 ? -1.491 6.606 12.909 1.00 67.44 164 THR A C 1
ATOM 1363 O O . THR A 1 164 ? -0.566 6.807 12.113 1.00 67.44 164 THR A O 1
ATOM 1366 N N . VAL A 1 165 ? -2.756 6.883 12.619 1.00 64.81 165 VAL A N 1
ATOM 1367 C CA . VAL A 1 165 ? -3.213 7.294 11.301 1.00 64.81 165 VAL A CA 1
ATOM 1368 C C . VAL A 1 165 ? -3.161 8.807 11.113 1.00 64.81 165 VAL A C 1
ATOM 1370 O O . VAL A 1 165 ? -2.805 9.259 10.022 1.00 64.81 165 VAL A O 1
ATOM 1373 N N . ASN A 1 166 ? -3.424 9.594 12.160 1.00 60.72 166 ASN A N 1
ATOM 1374 C CA . ASN A 1 166 ? -3.486 11.045 12.037 1.00 60.72 166 ASN A CA 1
ATOM 1375 C C . ASN A 1 166 ? -2.431 11.751 12.894 1.00 60.72 166 ASN A C 1
ATOM 1377 O O . ASN A 1 166 ? -2.431 11.658 14.115 1.00 60.72 166 ASN A O 1
ATOM 1381 N N . GLN A 1 167 ? -1.577 12.546 12.242 1.00 54.81 167 GLN A N 1
ATOM 1382 C CA . GLN A 1 167 ? -0.729 13.543 12.918 1.00 54.81 167 GLN A CA 1
ATOM 1383 C C . GLN A 1 167 ? -1.541 14.771 13.384 1.00 54.81 167 GLN A C 1
ATOM 1385 O O . GLN A 1 167 ? -1.024 15.610 14.115 1.00 54.81 167 GLN A O 1
ATOM 1390 N N . VAL A 1 168 ? -2.807 14.876 12.958 1.00 50.25 168 VAL A N 1
ATOM 1391 C CA . VAL A 1 168 ? -3.753 15.946 13.300 1.00 50.25 168 VAL A CA 1
ATOM 1392 C C . VAL A 1 168 ? -4.981 15.306 13.955 1.00 50.25 168 VAL A C 1
ATOM 1394 O O . VAL A 1 168 ? -5.537 14.374 13.379 1.00 50.25 168 VAL A O 1
ATOM 1397 N N . PRO A 1 169 ? -5.442 15.759 15.130 1.00 54.12 169 PRO A N 1
ATOM 1398 C CA . PRO A 1 169 ? -6.623 15.188 15.770 1.00 54.12 169 PRO A CA 1
ATOM 1399 C C . PRO A 1 169 ? -7.872 15.442 14.910 1.00 54.12 169 PRO A C 1
ATOM 1401 O O . PRO A 1 169 ? -8.426 16.536 14.912 1.00 54.12 169 PRO A O 1
ATOM 1404 N N . LEU A 1 170 ? -8.317 14.425 14.164 1.00 55.38 170 LEU A N 1
ATOM 1405 C CA . LEU A 1 170 ? -9.549 14.485 13.364 1.00 55.38 170 LEU A CA 1
ATOM 1406 C C . LEU A 1 170 ? -10.814 14.547 14.223 1.00 55.38 170 LEU A C 1
ATOM 1408 O O . LEU A 1 170 ? -11.844 15.041 13.773 1.00 55.38 170 LEU A O 1
ATOM 1412 N N . PHE A 1 171 ? -10.729 14.044 15.453 1.00 57.94 171 PHE A N 1
ATOM 1413 C CA . PHE A 1 171 ? -11.821 14.040 16.411 1.00 57.94 171 PHE A CA 1
ATOM 1414 C C . PHE A 1 171 ? -11.487 15.028 17.531 1.00 57.94 171 PHE A C 1
ATOM 1416 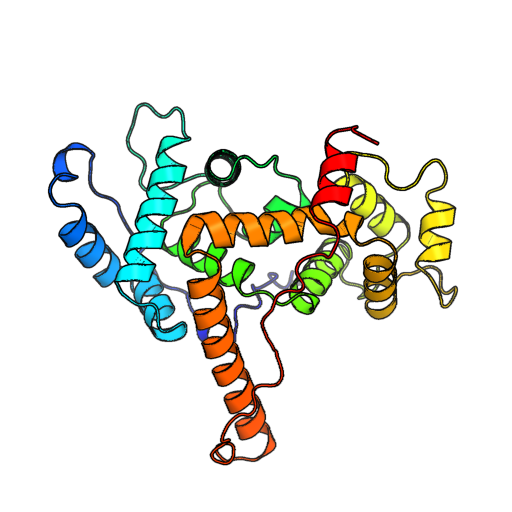O O . PHE A 1 171 ? -10.684 14.709 18.413 1.00 57.94 171 PHE A O 1
ATOM 1423 N N . PRO A 1 172 ? -12.045 16.251 17.508 1.00 44.50 172 PRO A N 1
ATOM 1424 C CA . PRO A 1 172 ? -11.875 17.172 18.612 1.00 44.50 172 PRO A CA 1
ATOM 1425 C C . PRO A 1 172 ? -12.581 16.610 19.856 1.00 44.50 172 PRO A C 1
ATOM 1427 O O . PRO A 1 172 ? -13.791 16.410 19.892 1.00 44.50 172 PRO A O 1
ATOM 1430 N N . ARG A 1 173 ? -11.782 16.392 20.898 1.00 45.81 173 ARG A N 1
ATOM 1431 C CA . ARG A 1 173 ? -12.150 16.254 22.315 1.00 45.81 173 ARG A CA 1
ATOM 1432 C C . ARG A 1 173 ? -12.815 14.978 22.842 1.00 45.81 173 ARG A C 1
ATOM 1434 O O . ARG A 1 173 ? -12.518 14.709 23.993 1.00 45.81 173 ARG A O 1
ATOM 1441 N N . ASN A 1 174 ? -13.563 14.151 22.105 1.00 52.72 174 ASN A N 1
ATOM 1442 C CA . ASN A 1 174 ? -14.146 12.929 22.706 1.00 52.72 174 ASN A CA 1
ATOM 1443 C C . ASN A 1 174 ? -13.971 11.684 21.825 1.00 52.72 174 ASN A C 1
ATOM 1445 O O . ASN A 1 174 ? -14.777 11.416 20.938 1.00 52.72 174 ASN A O 1
ATOM 1449 N N . PHE A 1 175 ? -12.945 10.885 22.123 1.00 59.94 175 PHE A N 1
ATOM 1450 C CA . PHE A 1 175 ? -12.748 9.544 21.564 1.00 59.94 175 PHE A CA 1
ATOM 1451 C C . PHE A 1 175 ? -14.011 8.663 21.701 1.00 59.94 175 PHE A C 1
ATOM 1453 O O . PHE A 1 175 ? -14.394 7.969 20.764 1.00 59.94 175 PHE A O 1
ATOM 1460 N N . THR A 1 176 ? -14.716 8.784 22.828 1.00 62.56 176 THR A N 1
ATOM 1461 C CA . THR A 1 176 ? -15.981 8.090 23.115 1.00 62.56 176 THR A CA 1
ATOM 1462 C C . THR A 1 176 ? -17.069 8.402 22.086 1.00 62.56 176 THR A C 1
ATOM 1464 O O . THR A 1 176 ? -17.821 7.515 21.701 1.00 62.56 176 THR A O 1
ATOM 1467 N N . ASN A 1 177 ? -17.110 9.635 21.570 1.00 67.19 177 ASN A N 1
ATOM 1468 C CA . ASN A 1 177 ? -18.061 10.013 20.527 1.00 67.19 177 ASN A CA 1
ATOM 1469 C C . ASN A 1 177 ? -17.680 9.387 19.178 1.00 67.19 177 ASN A C 1
ATOM 1471 O O . ASN A 1 177 ? -18.560 9.065 18.395 1.00 67.19 177 ASN A O 1
ATOM 1475 N N . ALA A 1 178 ? -16.384 9.218 18.889 1.00 69.50 178 ALA A N 1
ATOM 1476 C CA . ALA A 1 178 ? -15.935 8.582 17.651 1.00 69.50 178 ALA A CA 1
ATOM 1477 C C . ALA A 1 178 ? -16.259 7.083 17.638 1.00 69.50 178 ALA A C 1
ATOM 1479 O O . ALA A 1 178 ? -16.686 6.581 16.603 1.00 69.50 178 ALA A O 1
ATOM 1480 N N . LEU A 1 179 ? -16.104 6.405 18.782 1.00 72.94 179 LEU A N 1
ATOM 1481 C CA . LEU A 1 179 ? -16.498 5.005 18.938 1.00 72.94 179 LEU A CA 1
ATOM 1482 C C . LEU A 1 179 ? -18.015 4.840 18.795 1.00 72.94 179 LEU A C 1
ATOM 1484 O O . LEU A 1 179 ? -18.441 4.040 17.982 1.00 72.94 179 LEU A O 1
ATOM 1488 N N . GLN A 1 180 ? -18.823 5.670 19.464 1.00 76.19 180 GLN A N 1
ATOM 1489 C CA . GLN A 1 180 ? -20.290 5.651 19.313 1.00 76.19 180 GLN A CA 1
ATOM 1490 C C . GLN A 1 180 ? -20.777 5.938 17.885 1.00 76.19 180 GLN A C 1
ATOM 1492 O O . GLN A 1 180 ? -21.889 5.577 17.524 1.00 76.19 180 GLN A O 1
ATOM 1497 N N . ILE A 1 181 ? -19.982 6.650 17.081 1.00 75.50 181 ILE A N 1
ATOM 1498 C CA . ILE A 1 181 ? -20.290 6.878 15.662 1.00 75.50 181 ILE A CA 1
ATOM 1499 C C . ILE A 1 181 ? -19.872 5.673 14.803 1.00 75.50 181 ILE A C 1
ATOM 1501 O O . ILE A 1 181 ? -20.414 5.497 13.714 1.00 75.50 181 ILE A O 1
ATOM 1505 N N . ALA A 1 182 ? -18.870 4.910 15.241 1.00 79.81 182 ALA A N 1
ATOM 1506 C CA . ALA A 1 182 ? -18.325 3.767 14.519 1.00 79.81 182 ALA A CA 1
ATOM 1507 C C . ALA A 1 182 ? -19.100 2.471 14.788 1.00 79.81 182 ALA A C 1
ATOM 1509 O O . ALA A 1 182 ? -19.358 1.737 13.842 1.00 79.81 182 ALA A O 1
ATOM 1510 N N . ASP A 1 183 ? -19.443 2.232 16.051 1.00 84.19 183 ASP A N 1
ATOM 1511 C CA . ASP A 1 183 ? -20.215 1.101 16.565 1.00 84.19 183 ASP A CA 1
ATOM 1512 C C . ASP A 1 183 ? -21.712 1.373 16.329 1.00 84.19 183 ASP A C 1
ATOM 1514 O O . ASP A 1 183 ? -22.371 2.074 17.103 1.00 84.19 183 ASP A O 1
ATOM 1518 N N . GLU A 1 184 ? -22.233 0.918 15.184 1.00 81.81 184 GLU A N 1
ATOM 1519 C CA . GLU A 1 184 ? -23.625 1.166 14.781 1.00 81.81 184 GLU A CA 1
ATOM 1520 C C . GLU A 1 184 ? -24.593 0.229 15.514 1.00 81.81 184 GLU A C 1
ATOM 1522 O O . GLU A 1 184 ? -25.765 0.575 15.705 1.00 81.81 184 GLU A O 1
ATOM 1527 N N . ASN A 1 185 ? -24.118 -0.959 15.893 1.00 87.19 185 ASN A N 1
ATOM 1528 C CA . ASN A 1 185 ? -24.935 -1.999 16.505 1.00 87.19 185 ASN A CA 1
ATOM 1529 C C . ASN A 1 185 ? -24.965 -1.919 18.055 1.00 87.19 185 ASN A C 1
ATOM 1531 O O . ASN A 1 185 ? -25.884 -2.469 18.670 1.00 87.19 185 ASN A O 1
ATOM 1535 N N . GLY A 1 186 ? -24.036 -1.178 18.669 1.00 85.38 186 GLY A N 1
ATOM 1536 C CA . GLY A 1 186 ? -23.926 -0.937 20.106 1.00 85.38 186 GLY A CA 1
ATOM 1537 C C . GLY A 1 186 ? -23.316 -2.090 20.909 1.00 85.38 186 GLY A C 1
ATOM 1538 O O . GLY A 1 186 ? -23.604 -2.193 22.107 1.00 85.38 186 GLY A O 1
ATOM 1539 N N . ASP A 1 187 ? -22.541 -2.980 20.286 1.00 87.75 187 ASP A N 1
ATOM 1540 C CA . ASP A 1 187 ? -21.918 -4.140 20.935 1.00 87.75 187 ASP A CA 1
ATOM 1541 C C . ASP A 1 187 ? -20.575 -3.818 21.619 1.00 87.75 187 ASP A C 1
ATOM 1543 O O . ASP A 1 187 ? -20.026 -4.656 22.343 1.00 87.75 187 ASP A O 1
ATOM 1547 N N . GLY A 1 188 ? -20.097 -2.577 21.477 1.00 85.25 188 GLY A N 1
ATOM 1548 C CA . GLY A 1 188 ? -18.879 -2.071 22.097 1.00 85.25 188 GLY A CA 1
ATOM 1549 C C . GLY A 1 188 ? -17.598 -2.416 21.338 1.00 85.25 188 GLY A C 1
ATOM 1550 O O . GLY A 1 188 ? -16.512 -2.092 21.830 1.00 85.25 188 GLY A O 1
ATOM 1551 N N . VAL A 1 189 ? -17.696 -3.048 20.168 1.00 90.56 189 VAL A N 1
ATOM 1552 C CA . VAL A 1 189 ? -16.575 -3.322 19.266 1.00 90.56 189 VAL A CA 1
ATOM 1553 C C . VAL A 1 189 ? -16.890 -2.811 17.858 1.00 90.56 189 VAL A C 1
ATOM 1555 O O . VAL A 1 189 ? -17.991 -2.367 17.573 1.00 90.56 189 VAL A O 1
ATOM 1558 N N . ILE A 1 190 ? -15.889 -2.777 16.978 1.00 91.38 190 ILE A N 1
ATOM 1559 C CA . ILE A 1 190 ? -16.078 -2.392 15.574 1.00 91.38 190 ILE A CA 1
ATOM 1560 C C . ILE A 1 190 ? -15.775 -3.599 14.694 1.00 91.38 190 ILE A C 1
ATOM 1562 O O . ILE A 1 190 ? -14.630 -4.061 14.628 1.00 91.38 190 ILE A O 1
ATOM 1566 N N . ASP A 1 191 ? -16.769 -4.078 13.956 1.00 93.81 191 ASP A N 1
ATOM 1567 C CA . ASP A 1 191 ? -16.567 -5.108 12.944 1.00 93.81 191 ASP A CA 1
ATOM 1568 C C . ASP A 1 191 ? -16.048 -4.536 11.603 1.00 93.81 191 ASP A C 1
ATOM 1570 O O . ASP A 1 191 ? -15.842 -3.332 11.403 1.00 93.81 191 ASP A O 1
ATOM 1574 N N . PHE A 1 192 ? -15.779 -5.410 10.628 1.00 93.69 192 PHE A N 1
ATOM 1575 C CA . PHE A 1 192 ? -15.254 -4.961 9.336 1.00 93.69 192 PHE A CA 1
ATOM 1576 C C . PHE A 1 192 ? -16.273 -4.171 8.489 1.00 93.69 192 PHE A C 1
ATOM 1578 O O . PHE A 1 192 ? -15.877 -3.341 7.661 1.00 93.69 192 PHE A O 1
ATOM 1585 N N . 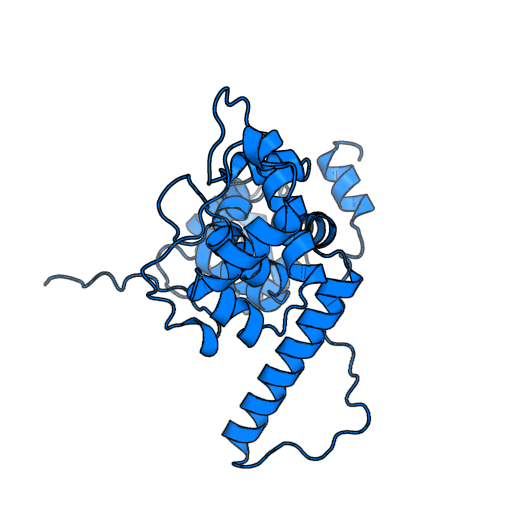ASP A 1 193 ? -17.570 -4.439 8.624 1.00 93.44 193 ASP A N 1
ATOM 1586 C CA . ASP A 1 193 ? -18.627 -3.699 7.935 1.00 93.44 193 ASP A CA 1
ATOM 1587 C C . ASP A 1 193 ? -18.772 -2.281 8.502 1.00 93.44 193 ASP A C 1
ATOM 1589 O O . ASP A 1 193 ? -18.780 -1.315 7.726 1.00 93.44 193 ASP A O 1
ATOM 1593 N N . GLU A 1 194 ? -18.733 -2.150 9.822 1.00 92.69 194 GLU A N 1
ATOM 1594 C CA . GLU A 1 194 ? -18.705 -0.888 10.559 1.00 92.69 194 GLU A CA 1
ATOM 1595 C C . GLU A 1 194 ? -17.442 -0.083 10.246 1.00 92.69 194 GLU A C 1
ATOM 1597 O O . GLU A 1 194 ? -17.516 1.096 9.894 1.00 92.69 194 GLU A O 1
ATOM 1602 N N . PHE A 1 195 ? -16.271 -0.723 10.188 1.00 90.94 195 PHE A N 1
ATOM 1603 C CA . PHE A 1 195 ? -15.035 -0.060 9.765 1.00 90.94 195 PHE A CA 1
ATOM 1604 C C . PHE A 1 195 ? -15.128 0.515 8.337 1.00 90.94 195 PHE A C 1
ATOM 1606 O O . PHE A 1 195 ? -14.629 1.611 8.041 1.00 90.94 195 PHE A O 1
ATOM 1613 N N . LYS A 1 196 ? -15.806 -0.186 7.414 1.00 89.50 196 LYS A N 1
ATOM 1614 C CA . LYS A 1 196 ? -16.070 0.338 6.061 1.00 89.50 196 LYS A CA 1
ATOM 1615 C C . LYS A 1 196 ? -17.037 1.520 6.096 1.00 89.50 196 LYS A C 1
ATOM 1617 O O . LYS A 1 196 ? -16.832 2.465 5.324 1.00 89.50 196 LYS A O 1
ATOM 1622 N N . ALA A 1 197 ? -18.084 1.468 6.918 1.00 87.06 197 ALA A N 1
ATOM 1623 C CA . ALA A 1 197 ? -19.025 2.572 7.103 1.00 87.06 197 ALA A CA 1
ATOM 1624 C C . ALA A 1 197 ? -18.312 3.808 7.672 1.00 87.06 197 ALA A C 1
ATOM 1626 O O . ALA A 1 197 ? -18.407 4.901 7.103 1.00 87.06 197 ALA A O 1
ATOM 1627 N N . LEU A 1 198 ? -17.465 3.602 8.677 1.00 85.19 198 LEU A N 1
ATOM 1628 C CA . LEU A 1 198 ? -16.628 4.620 9.286 1.00 85.19 198 LEU A CA 1
ATOM 1629 C C . LEU A 1 198 ? -15.693 5.283 8.270 1.00 85.19 198 LEU A C 1
ATOM 1631 O O . LEU A 1 198 ? -15.652 6.509 8.182 1.00 85.19 198 LEU A O 1
ATOM 1635 N N . HIS A 1 199 ? -15.008 4.509 7.419 1.00 83.81 199 HIS A N 1
ATOM 1636 C CA . HIS A 1 199 ? -14.194 5.075 6.338 1.00 83.81 199 HIS A CA 1
ATOM 1637 C C . HIS A 1 199 ? -15.027 5.862 5.309 1.00 83.81 199 HIS A C 1
ATOM 1639 O O . HIS A 1 199 ? -14.551 6.861 4.766 1.00 83.81 199 HIS A O 1
ATOM 1645 N N . ARG A 1 200 ? -16.262 5.438 5.004 1.00 83.31 200 ARG A N 1
ATOM 1646 C CA . ARG A 1 200 ? -17.152 6.206 4.111 1.00 83.31 200 ARG A CA 1
ATOM 1647 C C . ARG A 1 200 ? -17.530 7.548 4.732 1.00 83.31 200 ARG A C 1
ATOM 1649 O O . ARG A 1 200 ? -17.589 8.537 4.005 1.00 83.31 200 ARG A O 1
ATOM 1656 N N . ARG A 1 201 ? -17.765 7.581 6.047 1.00 79.50 201 ARG A N 1
ATOM 1657 C CA . ARG A 1 201 ? -18.104 8.797 6.796 1.00 79.50 201 ARG A CA 1
ATOM 1658 C C . ARG A 1 201 ? -16.897 9.717 6.989 1.00 79.50 201 ARG A C 1
ATOM 1660 O O . ARG A 1 201 ? -17.035 10.927 6.833 1.00 79.50 201 ARG A O 1
ATOM 1667 N N . PHE A 1 202 ? -15.719 9.148 7.245 1.00 79.00 202 PHE A N 1
ATOM 1668 C CA . PHE A 1 202 ? -14.465 9.871 7.472 1.00 79.00 202 PHE A CA 1
ATOM 1669 C C . PHE A 1 202 ? -13.339 9.374 6.546 1.00 79.00 202 PHE A C 1
ATOM 1671 O O . PHE A 1 202 ? -12.391 8.721 6.995 1.00 79.00 202 PHE A O 1
ATOM 1678 N N . PRO A 1 203 ? -13.369 9.719 5.243 1.00 78.25 203 PRO A N 1
ATOM 1679 C CA . PRO A 1 203 ? -12.358 9.261 4.285 1.00 78.25 203 PRO A CA 1
ATOM 1680 C C . PRO A 1 203 ? -10.934 9.702 4.631 1.00 78.25 203 PRO A C 1
ATOM 1682 O O . PRO A 1 203 ? -9.972 9.018 4.281 1.00 78.25 203 PRO A O 1
ATOM 1685 N N . ILE A 1 204 ? -10.814 10.833 5.335 1.00 77.75 204 ILE A N 1
ATOM 1686 C CA . ILE A 1 204 ? -9.547 11.426 5.765 1.00 77.75 204 ILE A CA 1
ATOM 1687 C C . ILE A 1 204 ? -8.740 10.504 6.687 1.00 77.75 204 ILE A C 1
ATOM 1689 O O . ILE A 1 204 ? -7.519 10.589 6.669 1.00 77.75 204 ILE A O 1
ATOM 1693 N N . MET A 1 205 ? -9.396 9.575 7.398 1.00 79.00 205 MET A N 1
ATOM 1694 C CA . MET A 1 205 ? -8.728 8.571 8.223 1.00 79.00 205 MET A CA 1
ATOM 1695 C C . MET A 1 205 ? -7.702 7.810 7.376 1.00 79.00 205 MET A C 1
ATOM 1697 O O . MET A 1 205 ? -6.508 7.952 7.555 1.00 79.00 205 MET A O 1
ATOM 1701 N N . LEU A 1 206 ? -8.119 7.071 6.355 1.00 84.56 206 LEU A N 1
ATOM 1702 C CA . LEU A 1 206 ? -7.178 6.254 5.576 1.00 84.56 206 LEU A CA 1
ATOM 1703 C C . LEU A 1 206 ? -6.544 6.999 4.394 1.00 84.56 206 LEU A C 1
ATOM 1705 O O . LEU A 1 206 ? -5.831 6.396 3.590 1.00 84.56 206 LEU A O 1
ATOM 1709 N N . PHE A 1 207 ? -6.767 8.312 4.291 1.00 83.56 207 PHE A N 1
ATOM 1710 C CA . PHE A 1 207 ? -6.219 9.141 3.221 1.00 83.56 207 PHE A CA 1
ATOM 1711 C C . PHE A 1 207 ? -4.698 9.010 3.048 1.00 83.56 207 PHE A C 1
ATOM 1713 O O . PHE A 1 207 ? -4.278 8.883 1.897 1.00 83.56 207 PHE A O 1
ATOM 1720 N N . PRO A 1 208 ? -3.860 8.962 4.108 1.00 86.25 208 PRO A N 1
ATOM 1721 C CA . PRO A 1 208 ? -2.417 8.791 3.937 1.00 86.25 208 PRO A CA 1
ATOM 1722 C C . PRO A 1 208 ? -2.037 7.541 3.131 1.00 86.25 208 PRO A C 1
ATOM 1724 O O . PRO A 1 208 ? -1.087 7.583 2.353 1.00 86.25 208 PRO A O 1
ATOM 1727 N N . ILE A 1 209 ? -2.790 6.444 3.271 1.00 89.19 209 ILE A N 1
ATOM 1728 C CA . ILE A 1 209 ? -2.535 5.195 2.540 1.00 89.19 209 ILE A CA 1
ATOM 1729 C C . ILE A 1 209 ? -2.904 5.352 1.064 1.00 89.19 209 ILE A C 1
ATOM 1731 O O . ILE A 1 209 ? -2.130 4.978 0.185 1.00 89.19 209 ILE A O 1
ATOM 1735 N N . PHE A 1 210 ? -4.068 5.933 0.776 1.00 86.81 210 PHE A N 1
ATOM 1736 C CA . PHE A 1 210 ? -4.514 6.140 -0.602 1.00 86.81 210 PHE A CA 1
ATOM 1737 C C . PHE A 1 210 ? -3.654 7.169 -1.345 1.00 86.81 210 PHE A C 1
ATOM 1739 O O . PHE A 1 210 ? -3.310 6.949 -2.504 1.00 86.81 210 PHE A O 1
ATOM 1746 N N . LEU A 1 211 ? -3.249 8.249 -0.669 1.00 86.81 211 LEU A N 1
ATOM 1747 C CA . LEU A 1 211 ? -2.312 9.230 -1.212 1.00 86.81 211 LEU A CA 1
ATOM 1748 C C . LEU A 1 211 ? -0.970 8.573 -1.541 1.00 86.81 211 LEU A C 1
ATOM 1750 O O . LEU A 1 211 ? -0.426 8.787 -2.622 1.00 86.81 211 LEU A O 1
ATOM 1754 N N . LEU A 1 212 ? -0.451 7.743 -0.631 1.00 90.88 212 LEU A N 1
ATOM 1755 C CA . LEU A 1 212 ? 0.771 6.987 -0.873 1.00 90.88 212 LEU A CA 1
ATOM 1756 C C . LEU A 1 212 ? 0.633 6.081 -2.107 1.00 90.88 212 LEU A C 1
ATOM 1758 O O . LEU A 1 212 ? 1.544 6.037 -2.933 1.00 90.88 212 LEU A O 1
ATOM 1762 N N . GLN A 1 213 ? -0.496 5.378 -2.251 1.00 90.81 213 GLN A N 1
ATOM 1763 C CA . GLN A 1 213 ? -0.755 4.503 -3.398 1.00 90.81 213 GLN A CA 1
ATOM 1764 C C . GLN A 1 213 ? -0.725 5.288 -4.713 1.00 90.81 213 GLN A C 1
ATOM 1766 O O . GLN A 1 213 ? -0.019 4.900 -5.641 1.00 90.81 213 GLN A O 1
ATOM 1771 N N . GLU A 1 214 ? -1.420 6.422 -4.775 1.00 86.56 214 GLU A N 1
ATOM 1772 C CA . GLU A 1 214 ? -1.452 7.281 -5.959 1.00 86.56 214 GLU A CA 1
ATOM 1773 C C . GLU A 1 214 ? -0.061 7.846 -6.294 1.00 86.56 214 GLU A C 1
ATOM 1775 O O . GLU A 1 214 ? 0.396 7.767 -7.439 1.00 86.56 214 GLU A O 1
ATOM 1780 N N . LYS A 1 215 ? 0.657 8.367 -5.291 1.00 91.69 215 LYS A N 1
ATOM 1781 C CA . LYS A 1 215 ? 2.011 8.915 -5.452 1.00 91.69 215 LYS A CA 1
ATOM 1782 C C . LYS A 1 215 ? 2.985 7.868 -5.977 1.00 91.69 215 LYS A C 1
ATOM 1784 O O . LYS A 1 215 ? 3.739 8.153 -6.907 1.00 91.69 215 LYS A O 1
ATOM 1789 N N . LEU A 1 216 ? 2.951 6.650 -5.436 1.00 93.69 216 LEU A N 1
ATOM 1790 C CA . LEU A 1 216 ? 3.798 5.554 -5.905 1.00 93.69 216 LEU A CA 1
ATOM 1791 C C . LEU A 1 216 ? 3.415 5.094 -7.311 1.00 93.69 216 LEU A C 1
ATOM 1793 O O . LEU A 1 216 ? 4.305 4.810 -8.121 1.00 93.69 216 LEU A O 1
ATOM 1797 N N . GLN A 1 217 ? 2.121 5.073 -7.638 1.00 91.31 217 GLN A N 1
ATOM 1798 C CA . GLN A 1 217 ? 1.668 4.764 -8.989 1.00 91.31 217 GLN A CA 1
ATOM 1799 C C . GLN A 1 217 ? 2.208 5.782 -10.000 1.00 91.31 217 GLN A C 1
ATOM 1801 O O . GLN A 1 217 ? 2.808 5.396 -11.010 1.00 91.31 217 GLN A O 1
ATOM 1806 N N . ALA A 1 218 ? 2.069 7.077 -9.703 1.00 89.94 218 ALA A N 1
ATOM 1807 C CA . ALA A 1 218 ? 2.580 8.167 -10.528 1.00 89.94 218 ALA A CA 1
ATOM 1808 C C . ALA A 1 218 ? 4.115 8.141 -10.653 1.00 89.94 218 ALA A C 1
ATOM 1810 O O . ALA A 1 218 ? 4.648 8.258 -11.759 1.00 89.94 218 ALA A O 1
ATOM 1811 N N . PHE A 1 219 ? 4.823 7.928 -9.539 1.00 94.50 219 PHE A N 1
ATOM 1812 C CA . PHE A 1 219 ? 6.287 7.914 -9.464 1.00 94.50 219 PHE A CA 1
ATOM 1813 C C . PHE A 1 219 ? 6.939 6.756 -10.237 1.00 94.50 219 PHE A C 1
ATOM 1815 O O . PHE A 1 219 ? 8.072 6.886 -10.708 1.00 94.50 219 PHE A O 1
ATOM 1822 N N . THR A 1 220 ? 6.244 5.624 -10.377 1.00 95.44 220 THR A N 1
ATOM 1823 C CA . THR A 1 220 ? 6.772 4.422 -11.039 1.00 95.44 220 THR A CA 1
ATOM 1824 C C . THR A 1 220 ? 6.351 4.320 -12.505 1.00 95.44 220 THR A C 1
ATOM 1826 O O . THR A 1 220 ? 7.050 4.780 -13.416 1.00 95.44 220 THR A O 1
ATOM 1829 N N . LEU A 1 221 ? 5.191 3.723 -12.768 1.00 92.12 221 LEU A N 1
ATOM 1830 C CA . LEU A 1 221 ? 4.721 3.427 -14.121 1.00 92.12 221 LEU A CA 1
ATOM 1831 C C . LEU A 1 221 ? 3.732 4.462 -14.676 1.00 92.12 221 LEU A C 1
ATOM 1833 O O . LEU A 1 221 ? 3.453 4.452 -15.878 1.00 92.12 221 LEU A O 1
ATOM 1837 N N . GLY A 1 222 ? 3.245 5.386 -13.847 1.00 87.25 222 GLY A N 1
ATOM 1838 C CA . GLY A 1 222 ? 2.207 6.349 -14.214 1.00 87.25 222 GLY A CA 1
ATOM 1839 C C . GLY A 1 222 ? 0.805 5.730 -14.267 1.00 87.25 222 GLY A C 1
ATOM 1840 O O . GLY A 1 222 ? 0.657 4.518 -14.425 1.00 87.25 222 GLY A O 1
ATOM 1841 N N . GLU A 1 223 ? -0.223 6.579 -14.157 1.00 81.00 223 GLU A N 1
ATOM 1842 C CA . GLU A 1 223 ? -1.641 6.184 -14.029 1.00 81.00 223 GLU A CA 1
ATOM 1843 C C . GLU A 1 223 ? -2.070 5.174 -15.107 1.00 81.00 223 GLU A C 1
ATOM 1845 O O . GLU A 1 223 ? -2.589 4.110 -14.782 1.00 81.00 223 GLU A O 1
ATOM 1850 N N . GLN A 1 224 ? -1.783 5.451 -16.384 1.00 82.69 224 GLN A N 1
ATOM 1851 C CA . GLN A 1 224 ? -2.212 4.595 -17.500 1.00 82.69 224 GLN A CA 1
ATOM 1852 C C . GLN A 1 224 ? -1.635 3.174 -17.428 1.00 82.69 224 GLN A C 1
ATOM 1854 O O . GLN A 1 224 ? -2.387 2.205 -17.504 1.00 82.69 224 GLN A O 1
ATOM 1859 N N . SER A 1 225 ? -0.323 3.031 -17.210 1.00 87.25 225 SER A N 1
ATOM 1860 C CA . SER A 1 225 ? 0.311 1.709 -17.113 1.00 87.25 225 SER A CA 1
ATOM 1861 C C . SER A 1 225 ? -0.259 0.887 -15.955 1.00 87.25 225 SER A C 1
ATOM 1863 O O . SER A 1 225 ? -0.413 -0.327 -16.072 1.00 87.25 225 SER A O 1
ATOM 1865 N N . TRP A 1 226 ? -0.567 1.534 -14.826 1.00 87.69 226 TRP A N 1
ATOM 1866 C CA . TRP A 1 226 ? -1.151 0.859 -13.668 1.00 87.69 226 TRP A CA 1
ATOM 1867 C C . TRP A 1 226 ? -2.590 0.420 -13.911 1.00 87.69 226 TRP A C 1
ATOM 1869 O O . TRP A 1 226 ? -2.953 -0.682 -13.499 1.00 87.69 226 TRP A O 1
ATOM 1879 N N . VAL A 1 227 ? -3.383 1.222 -14.627 1.00 79.56 227 VAL A N 1
ATOM 1880 C CA . VAL A 1 227 ? -4.725 0.820 -15.071 1.00 79.56 227 VAL A CA 1
ATOM 1881 C C . VAL A 1 227 ? -4.638 -0.418 -15.965 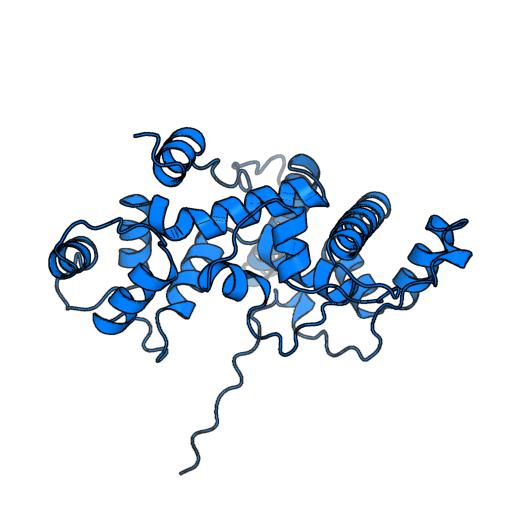1.00 79.56 227 VAL A C 1
ATOM 1883 O O . VAL A 1 227 ? -5.326 -1.400 -15.700 1.00 79.56 227 VAL A O 1
ATOM 1886 N N . GLU A 1 228 ? -3.741 -0.436 -16.953 1.00 82.12 228 GLU A N 1
ATOM 1887 C CA . GLU A 1 228 ? -3.568 -1.586 -17.853 1.00 82.12 228 GLU A CA 1
ATOM 1888 C C . GLU A 1 228 ? -3.166 -2.874 -17.114 1.00 82.12 228 GLU A C 1
ATOM 1890 O O . GLU A 1 228 ? -3.700 -3.955 -17.393 1.00 82.12 228 GLU A O 1
ATOM 1895 N N . ILE A 1 229 ? -2.228 -2.776 -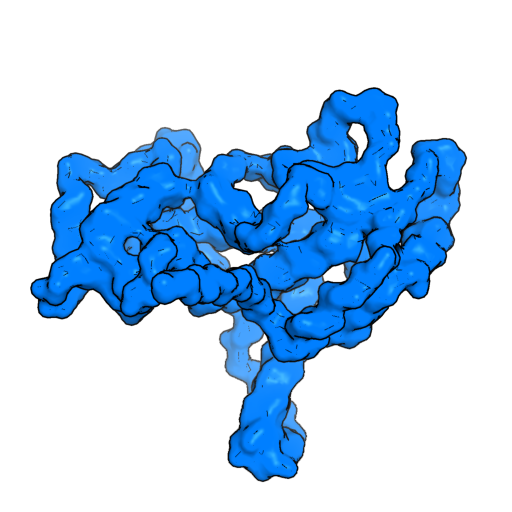16.163 1.00 82.38 229 ILE A N 1
ATOM 1896 C CA . ILE A 1 229 ? -1.812 -3.919 -15.336 1.00 82.38 229 ILE A CA 1
ATOM 1897 C C . ILE A 1 229 ? -2.977 -4.372 -14.447 1.00 82.38 229 ILE A C 1
ATOM 1899 O O . ILE A 1 229 ? -3.263 -5.569 -14.388 1.00 82.38 229 ILE A O 1
ATOM 1903 N N . GLY A 1 230 ? -3.688 -3.440 -13.807 1.00 77.00 230 GLY A N 1
ATOM 1904 C CA . GLY A 1 230 ? -4.850 -3.729 -12.963 1.00 77.00 230 GLY A CA 1
ATOM 1905 C C . GLY A 1 230 ? -5.963 -4.456 -13.721 1.00 77.00 230 GLY A C 1
ATOM 1906 O O . GLY A 1 230 ? -6.430 -5.507 -13.280 1.00 77.00 230 GLY A O 1
ATOM 1907 N N . GLU A 1 231 ? -6.320 -3.972 -14.912 1.00 76.06 231 GLU A N 1
ATOM 1908 C CA . GLU A 1 231 ? -7.306 -4.614 -15.787 1.00 76.06 231 GLU A CA 1
ATOM 1909 C C . GLU A 1 231 ? -6.872 -6.019 -16.216 1.00 76.06 231 GLU A C 1
ATOM 1911 O O . GLU A 1 231 ? -7.697 -6.925 -16.365 1.00 76.06 231 GLU A O 1
ATOM 1916 N N . ARG A 1 232 ? -5.575 -6.233 -16.462 1.00 78.19 232 ARG A N 1
ATOM 1917 C CA . ARG A 1 232 ? -5.043 -7.558 -16.806 1.00 78.19 232 ARG A CA 1
ATOM 1918 C C . ARG A 1 232 ? -5.150 -8.524 -15.628 1.00 78.19 232 ARG A C 1
ATOM 1920 O O . ARG A 1 232 ? -5.638 -9.641 -15.808 1.00 78.19 232 ARG A O 1
ATOM 1927 N N . VAL A 1 233 ? -4.741 -8.087 -14.439 1.00 73.25 233 VAL A N 1
ATOM 1928 C CA . VAL A 1 233 ? -4.792 -8.893 -13.213 1.00 73.25 233 VAL A CA 1
ATOM 1929 C C . VAL A 1 233 ? -6.233 -9.248 -12.854 1.00 73.25 233 VAL A C 1
ATOM 1931 O O . VAL A 1 233 ? -6.518 -10.418 -12.596 1.00 73.25 233 VAL A O 1
ATOM 1934 N N . GLU A 1 234 ? -7.167 -8.294 -12.897 1.00 68.56 234 GLU A N 1
ATOM 1935 C CA . GLU A 1 234 ? -8.564 -8.564 -12.537 1.00 68.56 234 GLU A CA 1
ATOM 1936 C C . GLU A 1 234 ? -9.262 -9.472 -13.556 1.00 68.56 234 GLU A C 1
ATOM 1938 O O . GLU A 1 234 ? -10.038 -10.350 -13.170 1.00 68.56 234 GLU A O 1
ATOM 1943 N N . ARG A 1 235 ? -8.935 -9.358 -14.852 1.00 68.31 235 ARG A N 1
ATOM 1944 C CA . ARG A 1 235 ? -9.380 -10.334 -15.862 1.00 68.31 235 ARG A CA 1
ATOM 1945 C C . ARG A 1 235 ? -8.885 -11.742 -15.542 1.00 68.31 235 ARG A C 1
ATOM 1947 O O . ARG A 1 235 ? -9.659 -12.694 -15.644 1.00 68.31 235 ARG A O 1
ATOM 1954 N N . GLY A 1 236 ? -7.623 -11.875 -15.130 1.00 67.81 236 GLY A N 1
ATOM 1955 C CA . GLY A 1 236 ? -7.046 -13.143 -14.677 1.00 67.81 236 GLY A CA 1
ATOM 1956 C C . GLY A 1 236 ? -7.777 -13.715 -13.459 1.00 67.81 236 GLY A C 1
ATOM 1957 O O . GLY A 1 236 ? -8.194 -14.873 -13.483 1.00 67.81 236 GLY A O 1
ATOM 1958 N N . ARG A 1 237 ? -8.017 -12.886 -12.432 1.00 66.81 237 ARG A N 1
ATOM 1959 C CA . ARG A 1 237 ? -8.776 -13.259 -11.222 1.00 66.81 237 ARG A CA 1
ATOM 1960 C C . ARG A 1 237 ? -10.207 -13.678 -11.554 1.00 66.81 237 ARG A C 1
ATOM 1962 O O . ARG A 1 237 ? -10.671 -14.706 -11.068 1.00 66.81 237 ARG A O 1
ATOM 1969 N N . THR A 1 238 ? -10.896 -12.912 -12.395 1.00 64.00 238 THR A N 1
ATOM 1970 C CA . THR A 1 238 ? -12.279 -13.187 -12.810 1.00 64.00 238 THR A CA 1
ATOM 1971 C C . THR A 1 238 ? -12.377 -14.507 -13.565 1.00 64.00 238 THR A C 1
ATOM 1973 O O . THR A 1 238 ? -13.226 -15.333 -13.238 1.00 64.00 238 THR A O 1
ATOM 1976 N N . ARG A 1 239 ? -11.475 -14.743 -14.527 1.00 64.94 239 ARG A N 1
ATOM 1977 C CA . ARG A 1 239 ? -11.394 -16.015 -15.254 1.00 64.94 239 ARG A CA 1
ATOM 1978 C C . ARG A 1 239 ? -11.160 -17.181 -14.303 1.00 64.94 239 ARG A C 1
ATOM 1980 O O . ARG A 1 239 ? -11.885 -18.162 -14.376 1.00 64.94 239 ARG A O 1
ATOM 1987 N N . TRP A 1 240 ? -10.192 -17.051 -13.397 1.00 67.06 240 TRP A N 1
ATOM 1988 C CA . TRP A 1 240 ? -9.893 -18.085 -12.411 1.00 67.06 240 TRP A CA 1
ATOM 1989 C C . TRP A 1 240 ? -11.112 -18.400 -11.533 1.00 67.06 240 TRP A C 1
ATOM 1991 O O . TRP A 1 240 ? -11.499 -19.562 -11.448 1.00 67.06 240 TRP A O 1
ATOM 2001 N N . ARG A 1 241 ? -11.779 -17.385 -10.957 1.00 63.69 241 ARG A N 1
ATOM 2002 C CA . ARG A 1 241 ? -13.002 -17.573 -10.148 1.00 63.69 241 ARG A CA 1
ATOM 2003 C C . ARG A 1 241 ? -14.099 -18.283 -10.941 1.00 63.69 241 ARG A C 1
ATOM 2005 O O . ARG A 1 241 ? -14.712 -19.212 -10.430 1.00 63.69 241 ARG A O 1
ATOM 2012 N N . TYR A 1 242 ? -14.316 -17.868 -12.189 1.00 65.19 242 TYR A N 1
ATOM 2013 C CA . TYR A 1 242 ? -15.305 -18.485 -13.068 1.00 65.19 242 TYR A CA 1
ATOM 2014 C C . TYR A 1 242 ? -14.991 -19.965 -13.313 1.00 65.19 242 TYR A C 1
ATOM 2016 O O . TYR A 1 242 ? -15.852 -20.819 -13.136 1.00 65.19 242 TYR A O 1
ATOM 2024 N N . THR A 1 243 ? -13.748 -20.286 -13.669 1.00 69.19 243 THR A N 1
ATOM 2025 C CA . THR A 1 243 ? -13.339 -21.668 -13.936 1.00 69.19 243 THR A CA 1
ATOM 2026 C C . THR A 1 243 ? -13.406 -22.549 -12.696 1.00 69.19 243 THR A C 1
ATOM 2028 O O . THR A 1 243 ? -13.780 -23.709 -12.815 1.00 69.19 243 THR A O 1
ATOM 2031 N N . GLN A 1 244 ? -13.120 -22.018 -11.505 1.00 69.50 244 GLN A N 1
ATOM 2032 C CA . GLN A 1 244 ? -13.302 -22.769 -10.259 1.00 69.50 244 GLN A CA 1
ATOM 2033 C C . GLN A 1 244 ? -14.776 -23.088 -9.972 1.00 69.50 244 GLN A C 1
ATOM 2035 O O . GLN A 1 244 ? -15.079 -24.188 -9.528 1.00 69.50 244 GLN A O 1
ATOM 2040 N N . LEU A 1 245 ? -15.689 -22.149 -10.240 1.00 71.38 245 LEU A N 1
ATOM 2041 C CA . LEU A 1 245 ? -17.123 -22.333 -9.986 1.00 71.38 245 LEU A CA 1
ATOM 2042 C C . LEU A 1 245 ? -17.822 -23.195 -11.045 1.00 71.38 245 LEU A C 1
ATOM 2044 O O . LEU A 1 245 ? -18.788 -23.882 -10.731 1.00 71.38 245 LEU A O 1
ATOM 2048 N N . HIS A 1 246 ? -17.359 -23.140 -12.294 1.00 73.06 246 HIS A N 1
ATOM 2049 C CA . HIS A 1 246 ? -18.076 -23.714 -13.437 1.00 73.06 246 HIS A CA 1
ATOM 2050 C C . HIS A 1 246 ? -17.312 -24.820 -14.177 1.00 73.06 246 HIS A C 1
ATOM 2052 O O . HIS A 1 246 ? -17.860 -25.405 -15.105 1.00 73.06 246 HIS A O 1
ATOM 2058 N N . GLY A 1 247 ? -16.049 -25.091 -13.832 1.00 79.38 247 GLY A N 1
ATOM 2059 C CA . GLY A 1 247 ? -15.225 -26.125 -14.475 1.00 79.38 247 GLY A CA 1
ATOM 2060 C C . GLY A 1 247 ? -14.820 -25.831 -15.927 1.00 79.38 247 GLY A C 1
ATOM 2061 O O . GLY A 1 247 ? -14.210 -26.673 -16.577 1.00 79.38 247 GLY A O 1
ATOM 2062 N N . MET A 1 248 ? -15.136 -24.644 -16.451 1.00 74.50 248 MET A N 1
ATOM 2063 C CA . MET A 1 248 ? -14.865 -24.249 -17.836 1.00 74.50 248 MET A CA 1
ATOM 2064 C C . MET A 1 248 ? -14.361 -22.807 -17.929 1.00 74.50 248 MET A C 1
ATOM 2066 O O . MET A 1 248 ? -14.404 -22.036 -16.968 1.00 74.50 248 MET A O 1
ATOM 2070 N N . ASN A 1 249 ? -13.852 -22.420 -19.097 1.00 71.06 249 ASN A N 1
ATOM 2071 C CA . ASN A 1 249 ? -13.507 -21.025 -19.349 1.00 71.06 249 ASN A CA 1
ATOM 2072 C C . ASN A 1 249 ? -14.779 -20.162 -19.442 1.00 71.06 249 ASN A C 1
ATOM 2074 O O . ASN A 1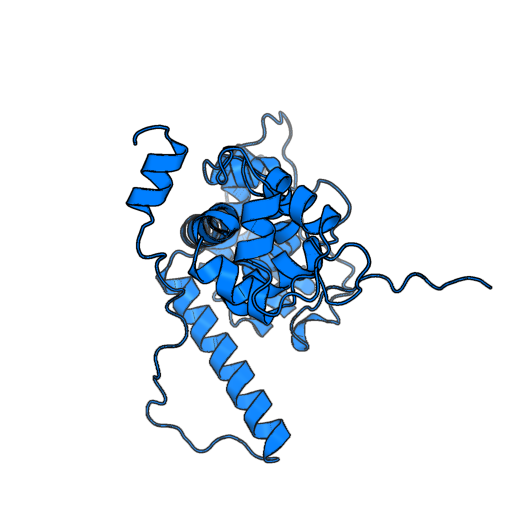 249 ? -15.797 -20.638 -19.944 1.00 71.06 249 ASN A O 1
ATOM 2078 N N . PRO A 1 250 ? -14.732 -18.891 -18.999 1.00 68.62 250 PRO A N 1
ATOM 2079 C CA . PRO A 1 250 ? -15.845 -17.972 -19.195 1.00 68.62 250 PRO A CA 1
ATOM 2080 C C . PRO A 1 250 ? -16.170 -17.833 -20.688 1.00 68.62 250 PRO A C 1
ATOM 2082 O O . PRO A 1 250 ? -15.238 -17.797 -21.501 1.00 68.62 250 PRO A O 1
ATOM 2085 N N . PRO A 1 251 ? -17.461 -17.711 -21.060 1.00 69.88 251 PRO A N 1
ATOM 2086 C CA . PRO A 1 251 ? -17.870 -17.427 -22.429 1.00 69.88 251 PRO A CA 1
ATOM 2087 C C . PRO A 1 251 ? -17.104 -16.223 -22.979 1.00 69.88 251 PRO A C 1
ATOM 2089 O O . PRO A 1 251 ? -16.760 -15.312 -22.223 1.00 69.88 251 PRO A O 1
ATOM 2092 N N . SER A 1 252 ? -16.847 -16.196 -24.288 1.00 57.59 252 SER A N 1
ATOM 2093 C CA . SER A 1 252 ? -16.133 -15.109 -24.964 1.00 57.59 252 SER A CA 1
ATOM 2094 C C . SER A 1 252 ? -16.861 -13.771 -24.769 1.00 57.59 252 SER A C 1
ATOM 2096 O O . SER A 1 252 ? -17.731 -13.389 -25.549 1.00 57.59 252 SER A O 1
ATOM 2098 N N . GLN A 1 253 ? -16.537 -13.047 -23.699 1.00 53.38 253 GLN A N 1
ATOM 2099 C CA . GLN A 1 253 ? -17.206 -11.797 -23.365 1.00 53.38 253 GLN A CA 1
ATOM 2100 C C . GLN A 1 253 ? -16.719 -10.684 -24.297 1.00 53.38 253 GLN A C 1
ATOM 2102 O O . GLN A 1 253 ? -15.664 -10.083 -24.088 1.00 53.38 253 GLN A O 1
ATOM 2107 N N . LYS A 1 254 ? -17.529 -10.348 -25.307 1.00 44.06 254 LYS A N 1
ATOM 2108 C CA . LYS A 1 254 ? -17.471 -9.023 -25.931 1.00 44.06 254 LYS A CA 1
ATOM 2109 C C . LYS A 1 254 ? -17.908 -8.000 -24.874 1.00 44.06 254 LYS A C 1
ATOM 2111 O O . LYS A 1 254 ? -19.080 -7.913 -24.538 1.00 44.06 254 LYS A O 1
ATOM 2116 N N . LYS A 1 255 ? -16.939 -7.239 -24.354 1.00 44.19 255 LYS A N 1
ATOM 2117 C CA . LYS A 1 255 ? -17.117 -6.065 -23.479 1.00 44.19 255 LYS A CA 1
ATOM 2118 C C . LYS A 1 255 ? -17.912 -6.314 -22.186 1.00 44.19 255 LYS A C 1
ATOM 2120 O O . LYS A 1 255 ? -18.921 -5.658 -21.947 1.00 44.19 255 LYS A O 1
ATOM 2125 N N . LEU A 1 256 ? -17.379 -7.109 -21.257 1.00 42.47 256 LEU A N 1
ATOM 2126 C CA . LEU A 1 256 ? -17.722 -6.914 -19.840 1.00 42.47 256 LEU A CA 1
ATOM 2127 C C . LEU A 1 256 ? -16.891 -5.753 -19.256 1.00 42.47 256 LEU A C 1
ATOM 2129 O O . LEU A 1 256 ? -16.168 -5.913 -18.281 1.00 42.47 256 LEU A O 1
ATOM 2133 N N . ILE A 1 257 ? -16.953 -4.567 -19.873 1.00 41.41 257 ILE A N 1
ATOM 2134 C CA . ILE A 1 257 ? -16.390 -3.345 -19.278 1.00 41.41 257 ILE A CA 1
ATOM 2135 C C . ILE A 1 257 ? -17.453 -2.794 -18.329 1.00 41.41 257 ILE A C 1
ATOM 2137 O O . ILE A 1 257 ? -18.110 -1.791 -18.603 1.00 41.41 257 ILE A O 1
ATOM 2141 N N . ARG A 1 258 ? -17.657 -3.459 -17.192 1.00 38.12 258 ARG A N 1
ATOM 2142 C CA . ARG A 1 258 ? -18.116 -2.725 -16.014 1.00 38.12 258 ARG A CA 1
ATOM 2143 C C . ARG A 1 258 ? -16.856 -2.181 -15.378 1.00 38.12 258 ARG A C 1
ATOM 2145 O O . ARG A 1 258 ? -16.026 -2.963 -14.946 1.00 38.12 258 ARG A O 1
ATOM 2152 N N . ARG A 1 259 ? -16.715 -0.854 -15.430 1.00 38.84 259 ARG A N 1
ATOM 2153 C CA . ARG A 1 259 ? -15.680 -0.019 -14.803 1.00 38.84 259 ARG A CA 1
ATOM 2154 C C . ARG A 1 259 ? -15.162 -0.636 -13.495 1.00 38.84 259 ARG A C 1
ATOM 2156 O O . ARG A 1 259 ? -15.665 -0.331 -12.421 1.00 38.84 259 ARG A O 1
ATOM 2163 N N . VAL A 1 260 ? -14.157 -1.488 -13.585 1.00 40.03 260 VAL A N 1
ATOM 2164 C CA . VAL A 1 260 ? -13.343 -1.923 -12.456 1.00 40.03 260 VAL A CA 1
ATOM 2165 C C . VAL A 1 260 ? -11.953 -1.400 -12.783 1.00 40.03 260 VAL A C 1
ATOM 2167 O O . VAL A 1 260 ? -11.566 -1.424 -13.943 1.00 40.03 260 VAL A O 1
ATOM 2170 N N . THR A 1 261 ? -11.292 -0.827 -11.778 1.00 36.44 261 THR A N 1
ATOM 2171 C CA . THR A 1 261 ? -10.013 -0.092 -11.836 1.00 36.44 261 THR A CA 1
ATOM 2172 C C . THR A 1 261 ? -10.026 1.321 -12.425 1.00 36.44 261 THR A C 1
ATOM 2174 O O . THR A 1 261 ? -9.022 1.783 -12.952 1.00 36.44 261 THR A O 1
ATOM 2177 N N . LYS A 1 262 ? -11.079 2.111 -12.190 1.00 38.03 262 LYS A N 1
ATOM 2178 C CA . LYS A 1 262 ? -10.761 3.425 -11.609 1.00 38.03 262 LYS A CA 1
ATOM 2179 C C . LYS A 1 262 ? -10.717 3.187 -10.109 1.00 38.03 262 LYS A C 1
ATOM 2181 O O . LYS A 1 262 ? -11.773 2.996 -9.507 1.00 38.03 262 LYS A O 1
ATOM 2186 N N . LEU A 1 263 ? -9.517 3.133 -9.517 1.00 39.41 263 LEU A N 1
ATOM 2187 C CA . LEU A 1 263 ? -9.404 3.470 -8.096 1.00 39.41 263 LEU A CA 1
ATOM 2188 C C . LEU A 1 263 ? -10.217 4.758 -7.938 1.00 39.41 263 LEU A C 1
ATOM 2190 O O . LEU A 1 263 ? -10.049 5.651 -8.779 1.00 39.41 263 LEU A O 1
ATOM 2194 N N . PRO A 1 264 ? -11.194 4.826 -7.019 1.00 37.22 264 PRO A N 1
ATOM 2195 C CA . PRO A 1 264 ? -11.955 6.048 -6.863 1.00 37.22 264 PRO A CA 1
ATOM 2196 C C . PRO A 1 264 ? -10.926 7.151 -6.650 1.00 37.22 264 PRO A C 1
ATOM 2198 O O . PRO A 1 264 ? -10.208 7.114 -5.653 1.00 37.22 264 PRO A O 1
ATOM 2201 N N . ARG A 1 265 ? -10.820 8.083 -7.612 1.00 43.69 265 ARG A N 1
ATOM 2202 C CA . ARG A 1 265 ? -10.192 9.376 -7.354 1.00 43.69 265 ARG A CA 1
ATOM 2203 C C . ARG A 1 265 ? -10.891 9.834 -6.094 1.00 43.69 265 ARG A C 1
ATOM 2205 O O . ARG A 1 265 ? -12.118 9.974 -6.129 1.00 43.69 265 ARG A O 1
ATOM 2212 N N . LEU A 1 266 ? -10.175 9.893 -4.971 1.00 44.66 266 LEU A N 1
ATOM 2213 C CA . LEU A 1 266 ? -10.777 10.372 -3.739 1.00 44.66 266 LEU A CA 1
ATOM 2214 C C . LEU A 1 266 ? -11.319 11.741 -4.115 1.00 44.66 266 LEU A C 1
ATOM 2216 O O . LEU A 1 266 ? -10.558 12.598 -4.557 1.00 44.66 266 LEU A O 1
ATOM 2220 N N . ALA A 1 267 ? -12.638 11.896 -4.072 1.00 39.28 267 ALA A N 1
ATOM 2221 C CA . ALA A 1 267 ? -13.349 13.013 -4.683 1.00 39.28 267 ALA A CA 1
ATOM 2222 C C . ALA A 1 267 ? -13.050 14.370 -4.010 1.00 39.28 267 ALA A C 1
ATOM 2224 O O . ALA A 1 267 ? -13.808 15.308 -4.186 1.00 39.28 267 ALA A O 1
ATOM 2225 N N . ASP A 1 268 ? -11.964 14.472 -3.244 1.00 48.25 268 ASP A N 1
ATOM 2226 C CA . ASP A 1 268 ? -11.589 15.608 -2.418 1.00 48.25 268 ASP A CA 1
ATOM 2227 C C . ASP A 1 268 ? -10.070 15.640 -2.124 1.00 48.25 268 ASP A C 1
ATOM 2229 O O . ASP A 1 268 ? -9.651 16.045 -1.041 1.00 48.25 268 ASP A O 1
ATOM 2233 N N . HIS A 1 269 ? -9.207 15.236 -3.073 1.00 51.31 269 HIS A N 1
ATOM 2234 C CA . HIS A 1 269 ? -7.742 15.380 -2.922 1.00 51.31 269 HIS A CA 1
ATOM 2235 C C . HIS A 1 269 ? -7.330 16.810 -2.538 1.00 51.31 269 HIS A C 1
ATOM 2237 O O . HIS A 1 269 ? -6.461 16.988 -1.684 1.00 51.31 269 HIS A O 1
ATOM 2243 N N . ASP A 1 270 ? -7.992 17.817 -3.111 1.00 47.88 270 ASP A N 1
ATOM 2244 C CA . ASP A 1 270 ? -7.713 19.224 -2.827 1.00 47.88 270 ASP A CA 1
ATOM 2245 C C . ASP A 1 270 ? -8.222 19.658 -1.446 1.00 47.88 270 ASP A C 1
ATOM 2247 O O . ASP A 1 270 ? -7.495 20.338 -0.720 1.00 47.88 270 ASP A O 1
ATOM 2251 N N . LYS A 1 271 ? -9.414 19.206 -1.019 1.00 48.00 271 LYS A N 1
ATOM 2252 C CA . LYS A 1 271 ? -9.940 19.521 0.322 1.00 48.00 271 LYS A CA 1
ATOM 2253 C C . LYS A 1 271 ? -9.113 18.866 1.425 1.00 48.00 271 LYS A C 1
ATOM 2255 O O . LYS A 1 271 ? -8.786 19.515 2.413 1.00 48.00 271 LYS A O 1
ATOM 2260 N N . VAL A 1 272 ? -8.713 17.605 1.255 1.00 49.19 272 VAL A N 1
ATOM 2261 C CA . VAL A 1 272 ? -7.905 16.898 2.262 1.00 49.19 272 VAL A CA 1
ATOM 2262 C C . VAL A 1 272 ? -6.464 17.428 2.303 1.00 49.19 272 VAL A C 1
ATOM 2264 O O . VAL A 1 272 ? -5.880 17.550 3.383 1.00 49.19 272 VAL A O 1
ATOM 2267 N N . ARG A 1 273 ? -5.898 17.835 1.156 1.00 52.72 273 ARG A N 1
ATOM 2268 C CA . ARG A 1 273 ? -4.600 18.531 1.097 1.00 52.72 273 ARG A CA 1
ATOM 2269 C C . ARG A 1 273 ? -4.656 19.891 1.800 1.00 52.72 273 ARG A C 1
ATOM 2271 O O . ARG A 1 273 ? -3.718 20.219 2.523 1.00 52.72 273 ARG A O 1
ATOM 2278 N N . ALA A 1 274 ? -5.739 20.649 1.627 1.00 51.38 274 ALA A N 1
ATOM 2279 C CA . ALA A 1 274 ? -5.936 21.927 2.307 1.00 51.38 274 ALA A CA 1
ATOM 2280 C C . ALA A 1 274 ? -6.019 21.765 3.838 1.00 51.38 274 ALA A C 1
ATOM 2282 O O . ALA A 1 274 ? -5.356 22.512 4.554 1.00 51.38 274 ALA A O 1
ATOM 2283 N N . ILE A 1 275 ? -6.713 20.731 4.336 1.00 50.62 275 ILE A N 1
ATOM 2284 C CA . ILE A 1 275 ? -6.776 20.405 5.776 1.00 50.62 275 ILE A CA 1
ATOM 2285 C C . ILE A 1 275 ? -5.385 20.050 6.332 1.00 50.62 275 ILE A C 1
ATOM 2287 O O . ILE A 1 275 ? -4.977 20.571 7.366 1.00 50.62 275 ILE A O 1
ATOM 2291 N N . ARG A 1 276 ? -4.603 19.211 5.635 1.00 49.75 276 ARG A N 1
ATOM 2292 C CA . ARG A 1 276 ? -3.257 18.795 6.091 1.00 49.75 276 ARG A CA 1
ATOM 2293 C C . ARG A 1 276 ? -2.237 19.943 6.098 1.00 49.75 276 ARG A C 1
ATOM 2295 O O . ARG A 1 276 ? -1.280 19.899 6.862 1.00 49.75 276 ARG A O 1
ATOM 2302 N N . GLN A 1 277 ? -2.430 20.956 5.254 1.00 52.75 277 GLN A N 1
ATOM 2303 C CA . GLN A 1 277 ? -1.585 22.155 5.197 1.00 52.75 277 GLN A CA 1
ATOM 2304 C C . GLN A 1 277 ? -2.045 23.269 6.152 1.00 52.75 277 GLN A C 1
ATOM 2306 O O . GLN A 1 277 ? -1.467 24.353 6.114 1.00 52.75 277 GLN A O 1
ATOM 2311 N N . GLY A 1 278 ? -3.081 23.036 6.969 1.00 45.28 278 GLY A N 1
ATOM 2312 C CA . GLY A 1 278 ? -3.651 24.057 7.854 1.00 45.28 278 GLY A CA 1
ATOM 2313 C C . GLY A 1 278 ? -4.248 25.248 7.098 1.00 45.28 278 GLY A C 1
ATOM 2314 O O . GLY A 1 278 ? -4.209 26.370 7.590 1.00 45.28 278 GLY A O 1
ATOM 2315 N N . ARG A 1 279 ? -4.728 25.030 5.865 1.00 41.66 279 ARG A N 1
ATOM 2316 C CA . ARG A 1 279 ? -5.292 26.071 4.985 1.00 41.66 279 ARG A CA 1
ATOM 2317 C C . ARG A 1 279 ? -6.819 26.195 5.088 1.00 41.66 279 ARG A C 1
ATOM 2319 O O . ARG A 1 279 ? -7.410 26.889 4.262 1.00 41.66 279 ARG A O 1
ATOM 2326 N N . ILE A 1 280 ? -7.442 25.518 6.054 1.00 43.56 280 ILE A N 1
ATOM 2327 C CA . ILE A 1 280 ? -8.862 25.638 6.422 1.00 43.56 280 ILE A CA 1
ATOM 2328 C C . ILE A 1 280 ? -8.948 25.696 7.942 1.00 43.56 280 ILE A C 1
ATOM 2330 O O . ILE A 1 280 ? -8.254 24.862 8.570 1.00 43.56 280 ILE A O 1
#

Secondary structure (DSSP, 8-state):
-------------TTTTT--------PPPGGGGGGHHHHHHHHHHH-HHHHHHHHHHT--HHHHHHHHHHHHHHHTTS--SS--S-B-HHHHHHHTT----HHHHHHHHTT--SS-B-HHHHHHHHHHHHT--HHHHHHHHHHHH-SS--SSB-HHHHHHHHHHH-SS-SS-S-HHHHHHHH-SS-SSSB-HHHHHHHHHH-TTTTHHHHHHHHHHHHHTTHHHHHHHHHHHHHHHHHHHHHHHHHSSPPP--S------------TTHHHHHHHHTT--

Foldseek 3Di:
DDDDDPPPQDPDPPLLSPPPDDDFQFDDFPVVCPPVLVRVVVSCVVDPLNVSVCVLLVPDSVLLVLLVVLQVLLQVQDPDPGRDQWHFPVSNCVSLVHDDFPLQCCLQCVPPPDGTAGSSNSVSSLLVQLLDAPLNLLVVLQVVLPVVPPQWHALVSLVVLQVRQDPDNPDPDDSPVLQVQLCPPPPRIHHSVSSVVSCVVPVLSCVSSVVSSQSSCCSGRRLVVSQVSSVVVVVVVVQVVCCVVPVDGPPPDPDPPPDDPPRPPPPPPPVSVCVVVVVD

Radius of gyration: 20.91 Å; chains: 1; bounding box: 57×52×52 Å